Protein AF-A0A326GJD1-F1 (afdb_monomer)

Foldseek 3Di:
DVVVVVVVVVVCVVVPPPLDDDPVLLVQLLQVLLVVLLVVLVVVLVVLVVPDPVSLVVSLLVLVLLLQVLVQCLVPNADPCQLDLVVLVVRPVVDDPVSNVVRSVVCVVPVCVNVVLLVSLVVSCVVSVHDDDPSSSVSSSSSSSVSSNVNSVVVSVCSVPVVVVCPVVVVVVVPDDDDDDDDDDDDDDDDDDPDDDDDPPPVQVQQAAQLLRLLVVQCVVCCVLPDDDPDDHHQDPVNSVQSNVVSVVLCVVQPRGRPNVSCVVCVPQWDQDPPFQWTDGPPGDIDHDD

Mean predicted aligned error: 19.62 Å

Solvent-accessible surface area (backbone atoms only — not comparable to full-atom values): 17055 Å² total; per-residue (Å²): 140,54,68,70,59,48,52,52,50,50,54,57,63,70,73,56,77,70,75,62,78,47,72,66,45,45,52,51,39,19,50,53,29,18,50,57,41,42,53,50,51,51,53,52,38,56,52,34,58,74,77,37,99,60,23,66,61,56,43,52,53,51,42,49,50,50,36,56,54,29,54,48,34,54,72,76,46,81,62,94,59,64,44,36,69,70,48,44,59,71,77,43,71,88,53,53,70,70,56,46,50,53,48,30,50,58,28,68,81,33,77,58,49,69,58,52,47,50,52,49,14,47,51,46,31,54,77,59,76,42,78,91,41,74,62,46,35,54,52,39,33,38,38,30,36,46,14,32,30,52,25,36,59,48,52,54,48,36,72,78,37,61,64,66,71,47,62,70,61,61,66,68,71,75,73,72,75,84,77,90,74,82,89,80,91,78,85,91,77,95,72,85,81,80,74,78,81,81,74,82,76,74,79,55,78,56,48,74,27,31,48,46,58,42,50,54,50,51,57,67,77,41,54,73,39,73,54,99,66,94,77,95,63,78,58,49,75,66,51,51,51,52,53,49,50,51,24,47,52,49,28,72,74,71,44,89,45,29,40,63,66,52,54,72,76,46,88,80,59,61,57,74,45,96,87,66,53,27,44,36,40,95,89,52,84,71,48,75,47,132

Structure (mmCIF, N/CA/C/O backbone):
data_AF-A0A326GJD1-F1
#
_entry.id   AF-A0A326GJD1-F1
#
loop_
_atom_site.group_PDB
_atom_site.id
_atom_site.type_symbol
_atom_site.label_atom_id
_atom_site.label_alt_id
_atom_site.label_comp_id
_atom_site.label_asym_id
_atom_site.label_entity_id
_atom_site.label_seq_id
_atom_site.pdbx_PDB_ins_code
_atom_site.Cartn_x
_atom_site.Cartn_y
_atom_site.Cartn_z
_atom_site.occupancy
_atom_site.B_iso_or_equiv
_atom_site.auth_seq_id
_atom_site.auth_comp_id
_atom_site.auth_asym_id
_atom_site.auth_atom_id
_atom_site.pdbx_PDB_model_num
ATOM 1 N N . MET A 1 1 ? -26.382 24.330 40.115 1.00 47.88 1 MET A N 1
ATOM 2 C CA . MET A 1 1 ? -25.685 24.228 38.808 1.00 47.88 1 MET A CA 1
ATOM 3 C C . MET A 1 1 ? -25.161 22.802 38.578 1.00 47.88 1 MET A C 1
ATOM 5 O O . MET A 1 1 ? -23.973 22.613 38.363 1.00 47.88 1 MET A O 1
ATOM 9 N N . THR A 1 2 ? -26.029 21.790 38.645 1.00 56.62 2 THR A N 1
ATOM 10 C CA . THR A 1 2 ? -25.629 20.363 38.603 1.00 56.62 2 THR A CA 1
ATOM 11 C C . THR A 1 2 ? -26.370 19.580 37.523 1.00 56.62 2 THR A C 1
ATOM 13 O O . THR A 1 2 ? -25.757 18.768 36.845 1.00 56.62 2 THR A O 1
ATOM 16 N N . ALA A 1 3 ? -27.635 19.919 37.251 1.00 53.72 3 ALA A N 1
ATOM 17 C CA . ALA A 1 3 ? -28.408 19.269 36.193 1.00 53.72 3 ALA A CA 1
ATOM 18 C C . ALA A 1 3 ? -27.788 19.472 34.799 1.00 53.72 3 ALA A C 1
ATOM 20 O O . ALA A 1 3 ? -27.592 18.511 34.074 1.00 53.72 3 ALA A O 1
ATOM 21 N N . LYS A 1 4 ? -27.380 20.702 34.444 1.00 50.28 4 LYS A N 1
ATOM 22 C CA . LYS A 1 4 ? -26.778 20.980 33.125 1.00 50.28 4 LYS A CA 1
ATOM 23 C C . LYS A 1 4 ? -25.432 20.281 32.921 1.00 50.28 4 LYS A C 1
ATOM 25 O O . LYS A 1 4 ? -25.129 19.902 31.800 1.00 50.28 4 LYS A O 1
ATOM 30 N N . SER A 1 5 ? -24.637 20.105 33.975 1.00 48.41 5 SER A N 1
ATOM 31 C CA . SER A 1 5 ? -23.341 19.417 33.920 1.00 48.41 5 SER A CA 1
ATOM 32 C C . SER A 1 5 ? -23.481 17.891 33.921 1.00 48.41 5 SER A C 1
ATOM 34 O O . SER A 1 5 ? -22.641 17.220 33.328 1.00 48.41 5 SER A O 1
ATOM 36 N N . GLU A 1 6 ? -24.545 17.339 34.507 1.00 53.62 6 GLU A N 1
ATOM 37 C CA . GLU A 1 6 ? -24.919 15.928 34.339 1.00 53.62 6 GLU A CA 1
ATOM 38 C C . GLU A 1 6 ? -25.467 15.642 32.944 1.00 53.62 6 GLU A C 1
ATOM 40 O O . GLU A 1 6 ? -25.025 14.684 32.319 1.00 53.62 6 GLU A O 1
ATOM 45 N N . THR A 1 7 ? -26.338 16.500 32.403 1.00 52.34 7 THR A N 1
ATOM 46 C CA . THR A 1 7 ? -26.837 16.335 31.030 1.00 52.34 7 THR A CA 1
ATOM 47 C C . THR A 1 7 ? -25.694 16.422 30.024 1.00 52.34 7 THR A C 1
ATOM 49 O O . THR A 1 7 ? -25.636 15.596 29.127 1.00 52.34 7 THR A O 1
ATOM 52 N N . LEU A 1 8 ? -24.728 17.332 30.221 1.00 47.12 8 LEU A N 1
ATOM 53 C CA . LEU A 1 8 ? -23.550 17.438 29.352 1.00 47.12 8 LEU A CA 1
ATOM 54 C C . LEU A 1 8 ? -22.618 16.220 29.460 1.00 47.12 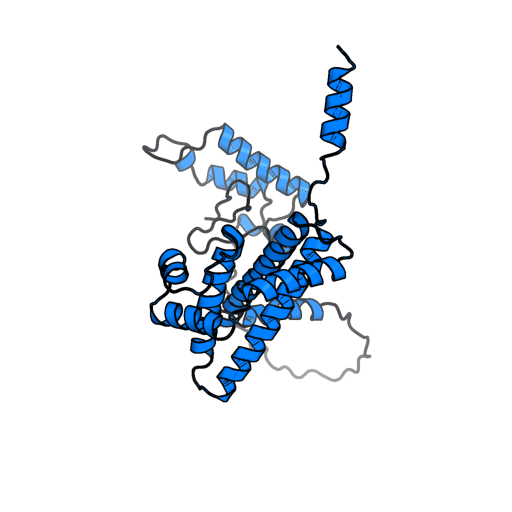8 LEU A C 1
ATOM 56 O O . LEU A 1 8 ? -22.019 15.825 28.466 1.00 47.12 8 LEU A O 1
ATOM 60 N N . LYS A 1 9 ? -22.505 15.606 30.648 1.00 51.75 9 LYS A N 1
ATOM 61 C CA . LYS A 1 9 ? -21.767 14.346 30.845 1.00 51.75 9 LYS A CA 1
ATOM 62 C C . LYS A 1 9 ? -22.496 13.145 30.244 1.00 51.75 9 LYS A C 1
ATOM 64 O O . LYS A 1 9 ? -21.828 12.255 29.732 1.00 51.75 9 LYS A O 1
ATOM 69 N N . MET A 1 10 ? -23.829 13.122 30.275 1.00 47.88 10 MET A N 1
ATOM 70 C CA . MET A 1 10 ? -24.613 12.073 29.619 1.00 47.88 10 MET A CA 1
ATOM 71 C C . MET A 1 10 ? -24.592 12.227 28.096 1.00 47.88 10 MET A C 1
ATOM 73 O O . MET A 1 10 ? -24.390 11.233 27.414 1.00 47.88 10 MET A O 1
ATOM 77 N N . THR A 1 11 ? -24.659 13.448 27.553 1.00 50.59 11 THR A N 1
ATOM 78 C CA . THR A 1 11 ? -24.554 13.671 26.101 1.00 50.59 11 THR A CA 1
ATOM 79 C C . THR A 1 11 ? -23.134 13.438 25.578 1.00 50.59 11 THR A C 1
ATOM 81 O O . THR A 1 11 ? -22.977 12.792 24.550 1.00 50.59 11 THR A O 1
ATOM 84 N N . LEU A 1 12 ? -22.076 13.844 26.303 1.00 45.78 12 LEU A N 1
ATOM 85 C CA . LEU A 1 12 ? -20.697 13.473 25.922 1.00 45.78 12 LEU A CA 1
ATOM 86 C C . LEU A 1 12 ? -20.387 11.983 26.136 1.00 45.78 12 LEU A C 1
ATOM 88 O O . LEU A 1 12 ? -19.492 11.452 25.485 1.00 45.78 12 LEU A O 1
ATOM 92 N N . GLY A 1 13 ? -21.084 11.321 27.062 1.00 41.03 13 GLY A N 1
ATOM 93 C CA . GLY A 1 13 ? -20.941 9.887 27.315 1.00 41.03 13 GLY A CA 1
ATOM 94 C C . GLY A 1 13 ? -21.707 9.008 26.324 1.00 41.03 13 GLY A C 1
ATOM 95 O O . GLY A 1 13 ? -21.363 7.837 26.184 1.00 41.03 13 GLY A O 1
ATOM 96 N N . GLN A 1 14 ? -22.717 9.553 25.637 1.00 43.91 14 GLN A N 1
ATOM 97 C CA . GLN A 1 14 ? -23.555 8.816 24.685 1.00 43.91 14 GLN A CA 1
ATOM 98 C C . GLN A 1 14 ? -23.114 8.968 23.221 1.00 43.91 14 GLN A C 1
ATOM 100 O O . GLN A 1 14 ? -23.325 8.033 22.457 1.00 43.91 14 GLN A O 1
ATOM 105 N N . ASP A 1 15 ? -22.398 10.040 22.864 1.00 40.25 15 ASP A N 1
ATOM 106 C CA . ASP A 1 15 ? -21.806 10.215 21.521 1.00 40.25 15 ASP A CA 1
ATOM 107 C C . ASP A 1 15 ? -20.310 9.823 21.459 1.00 40.25 15 ASP A C 1
ATOM 109 O O . ASP A 1 15 ? -19.613 10.046 20.471 1.00 40.25 15 ASP A O 1
ATOM 113 N N . GLY A 1 16 ? -19.794 9.209 22.527 1.00 40.03 16 GLY A N 1
ATOM 114 C CA . GLY A 1 16 ? -18.384 8.857 22.723 1.00 40.03 16 GLY A CA 1
ATOM 115 C C . GLY A 1 16 ? -17.961 7.496 22.165 1.00 40.03 16 GLY A C 1
ATOM 116 O O . GLY A 1 16 ? -17.058 6.868 22.721 1.00 40.03 16 GLY A O 1
ATOM 117 N N . GLY A 1 17 ? -18.590 7.016 21.092 1.00 46.88 17 GLY A N 1
ATOM 118 C CA . GLY A 1 17 ? -18.133 5.833 20.363 1.00 46.88 17 GLY A CA 1
ATOM 119 C C . GLY A 1 17 ? -16.860 6.147 19.583 1.00 46.88 17 GLY A C 1
ATOM 120 O O . GLY A 1 17 ? -16.894 6.204 18.361 1.00 46.88 17 GLY A O 1
ATOM 121 N N . ALA A 1 18 ? -15.745 6.404 20.272 1.00 48.66 18 ALA A N 1
ATOM 122 C CA . ALA A 1 18 ? -14.458 6.624 19.632 1.00 48.66 18 ALA A CA 1
ATOM 123 C C . ALA A 1 18 ? -14.156 5.425 18.728 1.00 48.66 18 ALA A C 1
ATOM 125 O O . ALA A 1 18 ? -13.882 4.324 19.217 1.00 48.66 18 ALA A O 1
ATOM 126 N N . ALA A 1 19 ? -14.225 5.651 17.417 1.00 60.72 19 ALA A N 1
ATOM 127 C CA . ALA A 1 19 ? -13.782 4.727 16.393 1.00 60.72 19 ALA A CA 1
ATOM 128 C C . ALA A 1 19 ? -12.386 4.220 16.757 1.00 60.72 19 ALA A C 1
ATOM 130 O O . ALA A 1 19 ? -11.384 4.937 16.682 1.00 60.72 19 ALA A O 1
ATOM 131 N N . SER A 1 20 ? -12.317 2.999 17.271 1.00 68.19 20 SER A N 1
ATOM 132 C CA . SER A 1 20 ? -11.079 2.497 17.841 1.00 68.19 20 SER A CA 1
ATOM 133 C C . SER A 1 20 ? -10.990 1.005 17.629 1.00 68.19 20 SER A C 1
ATOM 135 O O . SER A 1 20 ? -11.092 0.194 18.546 1.00 68.19 20 SER A O 1
ATOM 137 N N . LEU A 1 21 ? -10.684 0.640 16.380 1.00 83.50 21 LEU A N 1
ATOM 138 C CA . LEU A 1 21 ? -9.912 -0.575 16.183 1.00 83.50 21 LEU A CA 1
ATOM 139 C C . LEU A 1 21 ? -8.730 -0.527 17.156 1.00 83.50 21 LEU A C 1
ATOM 141 O O . LEU A 1 21 ? -7.934 0.423 17.157 1.00 83.50 21 LEU A O 1
ATOM 145 N N . THR A 1 22 ? -8.634 -1.554 17.988 1.00 90.81 22 THR A N 1
ATOM 146 C CA . THR A 1 22 ? -7.512 -1.732 18.904 1.00 90.81 22 THR A CA 1
ATOM 147 C C . THR A 1 22 ? -6.210 -1.847 18.115 1.00 90.81 22 THR A C 1
ATOM 149 O O . THR A 1 22 ? -6.202 -2.210 16.934 1.00 90.81 22 THR A O 1
ATOM 152 N N . THR A 1 23 ? -5.076 -1.594 18.767 1.00 91.75 23 THR A N 1
ATOM 153 C CA . THR A 1 23 ? -3.754 -1.787 18.150 1.00 91.75 23 THR A CA 1
ATOM 154 C C . THR A 1 23 ? -3.595 -3.200 17.584 1.00 91.75 23 THR A C 1
ATOM 156 O O . THR A 1 23 ? -3.063 -3.360 16.490 1.00 91.75 23 THR A O 1
ATOM 159 N N . THR A 1 24 ? -4.120 -4.218 18.273 1.00 91.94 24 THR A N 1
ATOM 160 C CA . THR A 1 24 ? -4.084 -5.615 17.819 1.00 91.94 24 THR A CA 1
ATOM 161 C C . THR A 1 24 ? -4.906 -5.832 16.550 1.00 91.94 24 THR A C 1
ATOM 163 O O . THR A 1 24 ? -4.432 -6.487 15.624 1.00 91.94 24 THR A O 1
ATOM 166 N N . GLN A 1 25 ? -6.108 -5.252 16.465 1.00 93.06 25 GLN A N 1
ATOM 167 C CA . GLN A 1 25 ? -6.952 -5.343 15.267 1.00 93.06 25 GLN A CA 1
ATOM 168 C C . GLN A 1 25 ? -6.303 -4.623 14.082 1.00 93.06 25 GLN A C 1
ATOM 170 O O . GLN A 1 25 ? -6.188 -5.205 13.005 1.00 93.06 25 GLN A O 1
ATOM 175 N N . LYS A 1 26 ? -5.776 -3.410 14.295 1.00 94.75 26 LYS A N 1
ATOM 176 C CA . LYS A 1 26 ? -5.020 -2.674 13.269 1.00 94.75 26 LYS A CA 1
ATOM 177 C C . LYS A 1 26 ? -3.805 -3.471 12.791 1.00 94.75 26 LYS A C 1
ATOM 179 O O . LYS A 1 26 ? -3.624 -3.643 11.592 1.00 94.75 26 LYS A O 1
ATOM 184 N N . ALA A 1 27 ? -3.016 -4.030 13.709 1.00 94.19 27 ALA A N 1
ATOM 185 C CA . ALA A 1 27 ? -1.864 -4.862 13.367 1.00 94.19 27 ALA A CA 1
ATOM 186 C C . ALA A 1 27 ? -2.259 -6.141 12.605 1.00 94.19 27 ALA A C 1
ATOM 188 O O . ALA A 1 27 ? -1.508 -6.606 11.750 1.00 94.19 27 ALA A O 1
ATOM 189 N N . GLY A 1 28 ? -3.428 -6.719 12.895 1.00 93.88 28 GLY A N 1
ATOM 190 C CA . GLY A 1 28 ? -3.976 -7.853 12.150 1.00 93.88 28 GLY A CA 1
ATOM 191 C C . GLY A 1 28 ? -4.295 -7.501 10.697 1.00 93.88 28 GLY A C 1
ATOM 192 O O . GLY A 1 28 ? -3.837 -8.192 9.790 1.00 93.88 28 GLY A O 1
ATOM 193 N N . ILE A 1 29 ? -5.025 -6.404 10.479 1.00 96.44 29 ILE A N 1
ATOM 194 C CA . ILE A 1 29 ? -5.364 -5.899 9.138 1.00 96.44 29 ILE A CA 1
ATOM 195 C C . ILE A 1 29 ? -4.094 -5.534 8.365 1.00 96.44 29 ILE A C 1
ATOM 197 O O . ILE A 1 29 ? -3.914 -5.964 7.229 1.00 96.44 29 ILE A O 1
ATOM 201 N N . PHE A 1 30 ? -3.185 -4.801 9.008 1.00 97.88 30 PHE A N 1
ATOM 202 C CA . PHE A 1 30 ? -1.916 -4.387 8.422 1.00 97.88 30 PHE A CA 1
ATOM 203 C C . PHE A 1 30 ? -1.082 -5.581 7.942 1.00 97.88 30 PHE A C 1
ATOM 205 O O . PHE A 1 30 ? -0.590 -5.561 6.817 1.00 97.88 30 PHE A O 1
ATOM 212 N N . ARG A 1 31 ? -0.930 -6.628 8.770 1.00 96.62 31 ARG A N 1
ATOM 213 C CA . ARG A 1 31 ? -0.144 -7.819 8.406 1.00 96.62 31 ARG A CA 1
ATOM 214 C C . ARG A 1 31 ? -0.733 -8.550 7.207 1.00 96.62 31 ARG A C 1
ATOM 216 O O . ARG A 1 31 ? 0.004 -8.799 6.264 1.00 96.62 31 ARG A O 1
ATOM 223 N N . ARG A 1 32 ? -2.049 -8.793 7.200 1.00 97.06 32 ARG A N 1
ATOM 224 C CA . ARG A 1 32 ? -2.728 -9.421 6.054 1.00 97.06 32 ARG A CA 1
ATOM 225 C C . ARG A 1 32 ? -2.530 -8.613 4.774 1.00 97.06 32 ARG A C 1
ATOM 227 O O . ARG A 1 32 ? -2.145 -9.165 3.755 1.00 97.06 32 ARG A O 1
ATOM 234 N N . ALA A 1 33 ? -2.725 -7.297 4.840 1.00 96.94 33 ALA A N 1
ATOM 235 C CA . ALA A 1 33 ? -2.551 -6.419 3.686 1.00 96.94 33 ALA A CA 1
ATOM 236 C C . ALA A 1 33 ? -1.094 -6.370 3.188 1.00 96.94 33 ALA A C 1
ATOM 238 O O . ALA A 1 33 ? -0.845 -6.282 1.985 1.00 96.94 33 ALA A O 1
ATOM 239 N N . MET A 1 34 ? -0.125 -6.431 4.107 1.00 96.62 34 MET A N 1
ATOM 240 C CA . MET A 1 34 ? 1.295 -6.518 3.774 1.00 96.62 34 MET A CA 1
ATOM 241 C C . MET A 1 34 ? 1.630 -7.854 3.096 1.00 96.62 34 MET A C 1
ATOM 243 O O . MET A 1 34 ? 2.318 -7.852 2.080 1.00 96.62 34 MET A O 1
ATOM 247 N N . GLU A 1 35 ? 1.159 -8.975 3.643 1.00 95.81 35 GLU A N 1
ATOM 248 C CA . GLU A 1 35 ? 1.350 -10.323 3.089 1.00 95.81 35 GLU A CA 1
ATOM 249 C C . GLU A 1 35 ? 0.738 -10.432 1.685 1.00 95.81 35 GLU A C 1
ATOM 251 O O . GLU A 1 35 ? 1.459 -10.716 0.734 1.00 95.81 35 GLU A O 1
ATOM 256 N N . GLU A 1 36 ? -0.536 -10.060 1.521 1.00 96.44 36 GLU A N 1
ATOM 257 C CA . GLU A 1 36 ? -1.231 -10.071 0.224 1.00 96.44 36 GLU A CA 1
ATOM 258 C C . GLU A 1 36 ? -0.485 -9.249 -0.843 1.00 96.44 36 GLU A C 1
ATOM 260 O O . GLU A 1 36 ? -0.349 -9.672 -1.992 1.00 96.44 36 GLU A O 1
ATOM 265 N N . MET A 1 37 ? 0.022 -8.066 -0.480 1.00 97.06 37 MET A N 1
ATOM 266 C CA . MET A 1 37 ? 0.758 -7.217 -1.419 1.00 97.06 37 MET A CA 1
ATOM 267 C C . MET A 1 37 ? 2.144 -7.779 -1.749 1.00 97.06 37 MET A C 1
ATOM 269 O O . MET A 1 37 ? 2.586 -7.648 -2.889 1.00 97.06 37 MET A O 1
ATOM 273 N N . ARG A 1 38 ? 2.838 -8.393 -0.783 1.00 95.12 38 ARG A N 1
ATOM 274 C CA . ARG A 1 38 ? 4.119 -9.071 -1.036 1.00 95.12 38 ARG A CA 1
ATOM 275 C C . ARG A 1 38 ? 3.938 -10.225 -2.009 1.00 95.12 38 ARG A C 1
ATOM 277 O O . ARG A 1 38 ? 4.677 -10.288 -2.986 1.00 95.12 38 ARG A O 1
ATOM 284 N N . ASP A 1 39 ? 2.943 -11.072 -1.770 1.00 95.69 39 ASP A N 1
ATOM 285 C CA . ASP A 1 39 ? 2.650 -12.227 -2.620 1.00 95.69 39 ASP A CA 1
ATOM 286 C C . ASP A 1 39 ? 2.267 -11.784 -4.036 1.00 95.69 39 ASP A C 1
ATOM 288 O O . ASP A 1 39 ? 2.740 -12.355 -5.017 1.00 95.69 39 ASP A O 1
ATOM 292 N N . HIS A 1 40 ? 1.477 -10.711 -4.157 1.00 96.19 40 HIS A N 1
ATOM 293 C CA . HIS A 1 40 ? 1.151 -10.101 -5.448 1.00 96.19 40 HIS A CA 1
ATOM 294 C C . HIS A 1 40 ? 2.397 -9.606 -6.191 1.00 96.19 40 HIS A C 1
ATOM 296 O O . HIS A 1 40 ? 2.572 -9.913 -7.369 1.00 96.19 40 HIS A O 1
ATOM 302 N N . LEU A 1 41 ? 3.274 -8.853 -5.520 1.00 95.94 41 LEU A N 1
ATOM 303 C CA . LEU A 1 41 ? 4.500 -8.338 -6.137 1.00 95.94 41 LEU A CA 1
ATOM 304 C C . LEU A 1 41 ? 5.438 -9.468 -6.566 1.00 95.94 41 LEU A C 1
ATOM 306 O O . LEU A 1 41 ? 5.994 -9.403 -7.660 1.00 95.94 41 LEU A O 1
ATOM 310 N N . GLU A 1 42 ? 5.563 -10.518 -5.756 1.00 94.00 42 GLU A N 1
ATOM 311 C CA . GLU A 1 42 ? 6.388 -11.679 -6.086 1.00 94.00 42 GLU A CA 1
ATOM 312 C C . GLU A 1 42 ? 5.823 -12.456 -7.279 1.00 94.00 42 GLU A C 1
ATOM 314 O O . GLU A 1 42 ? 6.558 -12.796 -8.206 1.00 94.00 42 GLU A O 1
ATOM 319 N N . LEU A 1 43 ? 4.504 -12.668 -7.313 1.00 95.88 43 LEU A N 1
ATOM 320 C CA . LEU A 1 43 ? 3.832 -13.316 -8.437 1.00 95.88 43 LEU A CA 1
ATOM 321 C C . LEU A 1 43 ? 4.047 -12.541 -9.744 1.00 95.88 43 LEU A C 1
ATOM 323 O O . LEU A 1 43 ? 4.356 -13.142 -10.774 1.00 95.88 43 LEU A O 1
ATOM 327 N N . VAL A 1 44 ? 3.907 -11.213 -9.704 1.00 94.56 44 VAL A N 1
ATOM 328 C CA . VAL A 1 44 ? 4.135 -10.351 -10.871 1.00 94.56 44 VAL A CA 1
ATOM 329 C C . VAL A 1 44 ? 5.603 -10.372 -11.293 1.00 94.56 44 VAL A C 1
ATOM 331 O O . VAL A 1 44 ? 5.886 -10.502 -12.483 1.00 94.56 44 VAL A O 1
ATOM 334 N N . HIS A 1 45 ? 6.541 -10.311 -10.345 1.00 94.31 45 HIS A N 1
ATOM 335 C CA . HIS A 1 45 ? 7.970 -10.359 -10.647 1.00 94.31 45 HIS A CA 1
ATOM 336 C C . HIS A 1 45 ? 8.367 -11.682 -11.313 1.00 94.31 45 HIS A C 1
ATOM 338 O O . HIS A 1 45 ? 9.027 -11.666 -12.350 1.00 94.31 45 HIS A O 1
ATOM 344 N N . VAL A 1 46 ? 7.897 -12.821 -10.792 1.00 93.25 46 VAL A N 1
ATOM 345 C CA . VAL A 1 46 ? 8.083 -14.136 -11.432 1.00 93.25 46 VAL A CA 1
ATOM 346 C C . VAL A 1 46 ? 7.452 -14.161 -12.827 1.00 93.25 46 VAL A C 1
ATOM 348 O O . VAL A 1 46 ? 8.012 -14.754 -13.748 1.00 93.25 46 VAL A O 1
ATOM 351 N N . GLY A 1 47 ? 6.301 -13.508 -13.006 1.00 95.00 47 GLY A N 1
ATOM 352 C CA . GLY A 1 47 ? 5.678 -13.309 -14.314 1.00 95.00 47 GLY A CA 1
ATOM 353 C C . GLY A 1 47 ? 6.615 -12.608 -15.299 1.00 95.00 47 GLY A C 1
ATOM 354 O O . GLY A 1 47 ? 6.873 -13.147 -16.373 1.00 95.00 47 GLY A O 1
ATOM 355 N N . PHE A 1 48 ? 7.190 -11.469 -14.906 1.00 94.25 48 PHE A N 1
ATOM 356 C CA . PHE A 1 48 ? 8.151 -10.733 -15.731 1.00 94.25 48 PHE A CA 1
ATOM 357 C C . PHE A 1 48 ? 9.416 -11.542 -16.026 1.00 94.25 48 PHE A C 1
ATOM 359 O O . PHE A 1 48 ? 9.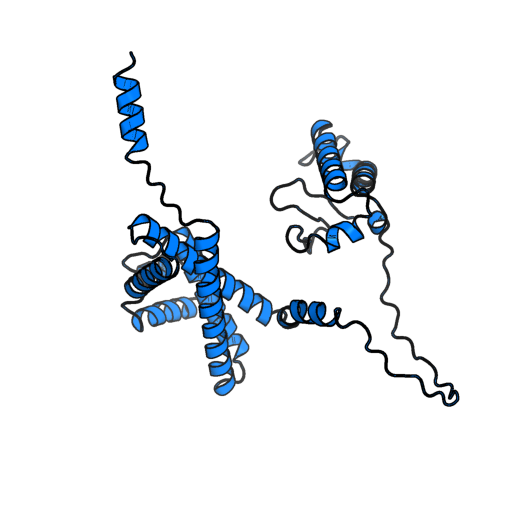861 -11.558 -17.169 1.00 94.25 48 PHE A O 1
ATOM 366 N N . GLN A 1 49 ? 9.953 -12.278 -15.048 1.00 92.00 49 GLN A N 1
ATOM 367 C CA . GLN A 1 49 ? 11.148 -13.120 -15.230 1.00 92.00 49 GLN A CA 1
ATOM 368 C C . GLN A 1 49 ? 10.967 -14.215 -16.291 1.00 92.00 49 GLN A C 1
ATOM 370 O O . GLN A 1 49 ? 11.948 -14.695 -16.855 1.00 92.00 49 GLN A O 1
ATOM 375 N N . ARG A 1 50 ? 9.725 -14.626 -16.571 1.00 94.12 50 ARG A N 1
ATOM 376 C CA . ARG A 1 50 ? 9.422 -15.622 -17.610 1.00 94.12 50 ARG A CA 1
ATOM 377 C C . ARG A 1 50 ? 9.368 -15.030 -19.012 1.00 94.12 50 ARG A C 1
ATOM 379 O O . ARG A 1 50 ? 9.548 -15.772 -19.973 1.00 94.12 50 ARG A O 1
ATOM 386 N N . THR A 1 51 ? 9.063 -13.742 -19.135 1.00 93.88 51 THR A N 1
ATOM 387 C CA . THR A 1 51 ? 8.772 -13.099 -20.424 1.00 93.88 51 THR A CA 1
ATOM 388 C C . THR A 1 51 ? 9.840 -12.110 -20.861 1.00 93.88 51 THR A C 1
ATOM 390 O O . THR A 1 51 ? 9.957 -11.863 -22.057 1.00 93.88 51 THR A O 1
ATOM 393 N N . ASP A 1 52 ? 10.602 -11.542 -19.924 1.00 93.44 52 ASP A N 1
ATOM 394 C CA . ASP A 1 52 ? 11.525 -10.446 -20.195 1.00 93.44 52 ASP A CA 1
ATOM 395 C C . ASP A 1 52 ? 12.875 -10.640 -19.471 1.00 93.44 52 ASP A C 1
ATOM 397 O O . ASP A 1 52 ? 12.900 -10.866 -18.256 1.00 93.44 52 ASP A O 1
ATOM 401 N N . PRO A 1 53 ? 14.018 -10.537 -20.177 1.00 85.38 53 PRO A N 1
ATOM 402 C CA . PRO A 1 53 ? 15.342 -10.617 -19.558 1.00 85.38 53 PRO A CA 1
ATOM 403 C C . PRO A 1 53 ? 15.652 -9.445 -18.609 1.00 85.38 53 PRO A C 1
ATOM 405 O O . PRO A 1 53 ? 16.546 -9.561 -17.774 1.00 85.38 53 PRO A O 1
ATOM 408 N N . ASN A 1 54 ? 14.924 -8.330 -18.709 1.00 89.25 54 ASN A N 1
ATOM 409 C CA . ASN A 1 54 ? 15.034 -7.143 -17.865 1.00 89.25 54 ASN A CA 1
ATOM 410 C C . ASN A 1 54 ? 13.877 -7.036 -16.849 1.00 89.25 54 ASN A C 1
ATOM 412 O O . ASN A 1 54 ? 13.411 -5.946 -16.506 1.00 89.25 54 ASN A O 1
ATOM 416 N N . ALA A 1 55 ? 13.410 -8.178 -16.341 1.00 88.81 55 ALA A N 1
ATOM 417 C CA . ALA A 1 55 ? 12.317 -8.264 -15.372 1.00 88.81 55 ALA A CA 1
ATOM 418 C C . ALA A 1 55 ? 12.500 -7.378 -14.127 1.00 88.81 55 ALA A C 1
ATOM 420 O O . ALA A 1 55 ? 11.516 -6.839 -13.618 1.00 88.81 55 ALA A O 1
ATOM 421 N N . THR A 1 56 ? 13.743 -7.188 -13.666 1.00 89.56 56 THR A N 1
ATOM 422 C CA . THR A 1 56 ? 14.066 -6.325 -12.520 1.00 89.56 56 THR A CA 1
ATOM 423 C C . THR A 1 56 ? 13.645 -4.877 -12.769 1.00 89.56 56 THR A C 1
ATOM 425 O O . THR A 1 56 ? 12.989 -4.276 -11.924 1.00 89.56 56 THR A O 1
ATOM 428 N N . PHE A 1 57 ? 13.942 -4.324 -13.947 1.00 90.31 57 PHE A N 1
ATOM 429 C CA . PHE A 1 57 ? 13.548 -2.958 -14.290 1.00 90.31 57 PHE A CA 1
ATOM 430 C C . PHE A 1 57 ? 12.020 -2.801 -14.339 1.00 90.31 57 PHE A C 1
ATOM 432 O O . PHE A 1 57 ? 11.472 -1.818 -13.836 1.00 90.31 57 PHE A O 1
ATOM 439 N N . LEU A 1 58 ? 11.317 -3.799 -14.888 1.00 91.75 58 LEU A N 1
ATOM 440 C CA . LEU A 1 58 ? 9.854 -3.798 -14.966 1.00 91.75 58 LEU A CA 1
ATOM 441 C C . LEU A 1 58 ? 9.208 -3.812 -13.574 1.00 91.75 58 LEU A C 1
ATOM 443 O O . LEU A 1 58 ? 8.307 -3.013 -13.298 1.00 91.75 58 LEU A O 1
ATOM 447 N N . ILE A 1 59 ? 9.679 -4.683 -12.672 1.00 94.75 59 ILE A N 1
ATOM 448 C CA . ILE A 1 59 ? 9.141 -4.736 -11.308 1.00 94.75 59 ILE A CA 1
ATOM 449 C C . ILE A 1 59 ? 9.513 -3.486 -10.502 1.00 94.75 59 ILE A C 1
ATOM 451 O O . ILE A 1 59 ? 8.675 -2.988 -9.751 1.00 94.75 59 ILE A O 1
ATOM 455 N N . GLU A 1 60 ? 10.711 -2.923 -10.680 1.00 93.00 60 GLU A N 1
ATOM 456 C CA . GLU A 1 60 ? 11.109 -1.665 -10.037 1.00 93.00 60 GLU A CA 1
ATOM 457 C C . GLU A 1 60 ? 10.191 -0.509 -10.446 1.00 93.00 60 GLU A C 1
ATOM 459 O O . GLU A 1 60 ? 9.712 0.232 -9.580 1.00 93.00 60 GLU A O 1
ATOM 464 N N . GLY A 1 61 ? 9.886 -0.395 -11.744 1.00 92.56 61 GLY A N 1
ATOM 465 C CA . GLY A 1 61 ? 8.940 0.586 -12.271 1.00 92.56 61 GLY A CA 1
ATOM 466 C C . GLY A 1 61 ? 7.548 0.440 -11.652 1.00 92.56 61 GLY A C 1
ATOM 467 O O . GLY A 1 61 ? 6.991 1.416 -11.139 1.00 92.56 61 GLY A O 1
ATOM 468 N N . LEU A 1 62 ? 7.017 -0.787 -11.613 1.00 94.81 62 LEU A N 1
ATOM 469 C CA . LEU A 1 62 ? 5.704 -1.079 -11.029 1.00 94.81 62 LEU A CA 1
ATOM 470 C C . LEU A 1 62 ? 5.651 -0.786 -9.520 1.00 94.81 62 LEU A C 1
ATOM 472 O O . LEU A 1 62 ? 4.698 -0.176 -9.031 1.00 94.81 62 LEU A O 1
ATOM 476 N N . VAL A 1 63 ? 6.682 -1.179 -8.768 1.00 96.19 63 VAL A N 1
ATOM 477 C CA . VAL A 1 63 ? 6.801 -0.877 -7.331 1.00 96.19 63 VAL A CA 1
ATOM 478 C C . VAL A 1 63 ? 6.917 0.634 -7.100 1.00 96.19 63 VAL A C 1
ATOM 480 O O . VAL A 1 63 ? 6.393 1.150 -6.111 1.00 96.19 63 VAL A O 1
ATOM 483 N N . GLY A 1 64 ? 7.570 1.362 -8.010 1.00 95.00 64 GLY A N 1
ATOM 484 C CA . GLY A 1 64 ? 7.581 2.826 -8.060 1.00 95.00 64 GLY A CA 1
ATOM 485 C C . GLY A 1 64 ? 6.175 3.425 -8.100 1.00 95.00 64 GLY A C 1
ATOM 486 O O . GLY A 1 64 ? 5.825 4.237 -7.238 1.00 95.00 64 GLY A O 1
ATOM 487 N N . ILE A 1 65 ? 5.359 2.967 -9.053 1.00 96.25 65 ILE A N 1
ATOM 488 C CA . ILE A 1 65 ? 3.969 3.411 -9.237 1.00 96.25 65 ILE A CA 1
ATOM 489 C C . ILE A 1 65 ? 3.126 3.085 -8.000 1.00 96.25 65 ILE A C 1
ATOM 491 O O . ILE A 1 65 ? 2.459 3.970 -7.456 1.00 96.25 65 ILE A O 1
ATOM 495 N N . TYR A 1 66 ? 3.186 1.843 -7.505 1.00 97.19 66 TYR A N 1
ATOM 496 C CA . TYR A 1 66 ? 2.418 1.445 -6.325 1.00 97.19 66 TYR A CA 1
ATOM 497 C C . TYR A 1 66 ? 2.792 2.246 -5.086 1.00 97.19 66 TYR A C 1
ATOM 499 O O . TYR A 1 66 ? 1.902 2.638 -4.336 1.00 97.19 66 TYR A O 1
ATOM 507 N N . GLU A 1 67 ? 4.075 2.516 -4.856 1.00 96.69 67 GLU A N 1
ATOM 508 C CA . GLU A 1 67 ? 4.475 3.324 -3.710 1.00 96.69 67 GLU A CA 1
ATOM 509 C C . GLU A 1 67 ? 3.907 4.742 -3.785 1.00 96.69 67 GLU A C 1
ATOM 511 O O . GLU A 1 67 ? 3.386 5.231 -2.783 1.00 96.69 67 GLU A O 1
ATOM 516 N N . ALA A 1 68 ? 4.010 5.400 -4.944 1.00 97.06 68 ALA A N 1
ATOM 517 C CA . ALA A 1 68 ? 3.486 6.749 -5.121 1.00 97.06 68 ALA A CA 1
ATOM 518 C C . ALA A 1 68 ? 1.975 6.779 -4.850 1.00 97.06 68 ALA A C 1
ATOM 520 O O . ALA A 1 68 ? 1.520 7.542 -3.996 1.00 97.06 68 ALA A O 1
ATOM 521 N N . MET A 1 69 ? 1.230 5.878 -5.497 1.00 97.56 69 MET A N 1
ATOM 522 C CA . MET A 1 69 ? -0.218 5.735 -5.343 1.00 97.56 69 MET A CA 1
ATOM 523 C C . MET A 1 69 ? -0.624 5.445 -3.891 1.00 97.56 69 MET A C 1
ATOM 525 O O . MET A 1 69 ? -1.488 6.119 -3.333 1.00 97.56 69 MET A O 1
ATOM 529 N N . LEU A 1 70 ? -0.002 4.452 -3.251 1.00 97.81 70 LEU A N 1
ATOM 530 C CA . LEU A 1 70 ? -0.365 4.042 -1.894 1.00 97.81 70 LEU A CA 1
ATOM 531 C C . LEU A 1 70 ? -0.001 5.112 -0.860 1.00 97.81 70 LEU A C 1
ATOM 533 O O . LEU A 1 70 ? -0.793 5.367 0.044 1.00 97.81 70 LEU A O 1
ATOM 537 N N . ARG A 1 71 ? 1.155 5.776 -0.996 1.00 97.56 71 ARG A N 1
ATOM 538 C CA . ARG A 1 71 ? 1.551 6.887 -0.115 1.00 97.56 71 ARG A CA 1
ATOM 539 C C . ARG A 1 71 ? 0.526 8.013 -0.160 1.00 97.56 71 ARG A C 1
ATOM 541 O O . ARG A 1 71 ? 0.127 8.522 0.883 1.00 97.56 71 ARG A O 1
ATOM 548 N N . ASP A 1 72 ? 0.094 8.373 -1.357 1.00 97.25 72 ASP A N 1
ATOM 549 C CA . ASP A 1 72 ? -0.898 9.413 -1.574 1.00 97.25 72 ASP A CA 1
ATOM 550 C C . ASP A 1 72 ? -2.276 9.032 -0.990 1.00 97.25 72 ASP A C 1
ATOM 552 O O . ASP A 1 72 ? -2.885 9.820 -0.262 1.00 97.25 72 ASP A O 1
ATOM 556 N N . PHE A 1 73 ? -2.741 7.798 -1.205 1.00 97.06 73 PHE A N 1
ATOM 557 C CA . PHE A 1 73 ? -4.023 7.330 -0.664 1.00 97.06 73 PHE A CA 1
ATOM 558 C C . PHE A 1 73 ? -4.033 7.169 0.859 1.00 97.06 73 PHE A C 1
ATOM 560 O O . PHE A 1 73 ? -5.071 7.383 1.481 1.00 97.06 73 PHE A O 1
ATOM 567 N N . VAL A 1 74 ? -2.902 6.835 1.484 1.00 96.56 74 VAL A N 1
ATOM 568 C CA . VAL A 1 74 ? -2.789 6.802 2.954 1.00 96.56 74 VAL A CA 1
ATOM 569 C C . VAL A 1 74 ? -2.977 8.196 3.562 1.00 96.56 74 VAL A C 1
ATOM 571 O O . VAL A 1 74 ? -3.549 8.321 4.650 1.00 96.56 74 VAL A O 1
ATOM 574 N N . VAL A 1 75 ? -2.496 9.239 2.877 1.00 94.56 75 VAL A N 1
ATOM 575 C CA . VAL A 1 75 ? -2.525 10.618 3.382 1.00 94.56 75 VAL A CA 1
ATOM 576 C C . VAL A 1 75 ? -3.851 11.303 3.072 1.00 94.56 75 VAL A C 1
ATOM 578 O O . VAL A 1 75 ? -4.490 11.789 4.002 1.00 94.56 75 VAL A O 1
ATOM 581 N N . ASN A 1 76 ? -4.286 11.329 1.807 1.00 94.12 76 ASN A N 1
ATOM 582 C CA . ASN A 1 76 ? -5.484 12.087 1.413 1.00 94.12 76 ASN A CA 1
ATOM 583 C C . ASN A 1 76 ? -6.696 11.210 1.067 1.00 94.12 76 ASN A C 1
ATOM 585 O O . ASN A 1 76 ? -7.700 11.714 0.567 1.00 94.12 76 ASN A O 1
ATOM 589 N N . GLY A 1 77 ? -6.623 9.901 1.315 1.00 92.44 77 GLY A N 1
ATOM 590 C CA . GLY A 1 77 ? -7.695 8.973 0.974 1.00 92.44 77 GLY A CA 1
ATOM 591 C C . GLY A 1 77 ? -7.841 8.749 -0.533 1.00 92.44 77 GLY A C 1
ATOM 592 O O . GLY A 1 77 ? -7.120 9.317 -1.364 1.00 92.44 77 GLY A O 1
ATOM 593 N N . VAL A 1 78 ? -8.800 7.889 -0.877 1.00 93.50 78 VAL A N 1
ATOM 594 C CA . VAL A 1 78 ? -9.110 7.513 -2.261 1.00 93.50 78 VAL A CA 1
ATOM 595 C C . VAL A 1 78 ? -10.261 8.387 -2.777 1.00 93.50 78 VAL A C 1
ATOM 597 O O . VAL A 1 78 ? -11.376 8.285 -2.247 1.00 93.50 78 VAL A O 1
ATOM 600 N N . PRO A 1 79 ? -10.032 9.222 -3.803 1.00 93.25 79 PRO A N 1
ATOM 601 C CA . PRO A 1 79 ? -11.046 10.137 -4.309 1.00 93.25 79 PRO A CA 1
ATOM 602 C C . PRO A 1 79 ? -12.110 9.404 -5.136 1.00 93.25 79 PRO A C 1
ATOM 604 O O . PRO A 1 79 ? -11.977 8.224 -5.461 1.00 93.25 79 PRO A O 1
ATOM 607 N N . THR A 1 80 ? -13.204 10.092 -5.458 1.00 92.69 80 THR A N 1
ATOM 608 C CA . THR A 1 80 ? -14.298 9.544 -6.280 1.00 92.69 80 THR A CA 1
ATOM 609 C C . THR A 1 80 ? -13.907 9.396 -7.747 1.00 92.69 80 THR A C 1
ATOM 611 O O . THR A 1 80 ? -14.278 8.410 -8.369 1.00 92.69 80 THR A O 1
ATOM 614 N N . ASN A 1 81 ? -13.113 10.326 -8.279 1.00 93.56 81 ASN A N 1
ATOM 615 C CA . ASN A 1 81 ? -12.577 10.306 -9.642 1.00 93.56 81 ASN A CA 1
ATOM 616 C C . ASN A 1 81 ? -11.239 9.544 -9.747 1.00 93.56 81 ASN A C 1
ATOM 618 O O . ASN A 1 81 ? -10.402 9.884 -10.581 1.00 93.56 81 ASN A O 1
ATOM 622 N N . VAL A 1 82 ? -11.001 8.549 -8.882 1.00 95.44 82 VAL A N 1
ATOM 623 C CA . VAL A 1 82 ? -9.741 7.793 -8.874 1.00 95.44 82 VAL A CA 1
ATOM 624 C C . VAL A 1 82 ? -9.445 7.202 -10.256 1.00 95.44 82 VAL A C 1
ATOM 626 O O . VAL A 1 82 ? -10.326 6.664 -10.918 1.00 95.44 82 VAL A O 1
ATOM 629 N N . GLY A 1 83 ? -8.197 7.340 -10.698 1.00 93.44 83 GLY A N 1
ATOM 630 C CA . GLY A 1 83 ? -7.748 6.879 -12.014 1.00 93.44 83 GLY A CA 1
ATOM 631 C C . GLY A 1 83 ? -8.105 7.780 -13.196 1.00 93.44 83 GLY A C 1
ATOM 632 O O . GLY A 1 83 ? -7.637 7.511 -14.297 1.00 93.44 83 GLY A O 1
ATOM 633 N N . SER A 1 84 ? -8.862 8.868 -13.003 1.00 96.38 84 SER A N 1
ATOM 634 C CA . SER A 1 84 ? -9.049 9.852 -14.073 1.00 96.38 84 SER A CA 1
ATOM 635 C C . SER A 1 84 ? -7.735 10.574 -14.397 1.00 96.38 84 SER A C 1
ATOM 637 O O . SER A 1 84 ? -6.870 10.736 -13.531 1.00 96.38 84 SER A O 1
ATOM 639 N N . ARG A 1 85 ? -7.601 11.062 -15.636 1.00 96.81 85 ARG A N 1
ATOM 640 C CA . ARG A 1 85 ? -6.436 11.854 -16.063 1.00 96.81 85 ARG A CA 1
ATOM 641 C C . ARG A 1 85 ? -6.217 13.076 -15.170 1.00 96.81 85 ARG A C 1
ATOM 643 O O . ARG A 1 85 ? -5.118 13.273 -14.668 1.00 96.81 85 ARG A O 1
ATOM 650 N N . GLU A 1 86 ? -7.287 13.817 -14.886 1.00 96.94 86 GLU A N 1
ATOM 651 C CA . GLU A 1 86 ? -7.271 14.963 -13.967 1.00 96.94 86 GLU A CA 1
ATOM 652 C C . GLU A 1 86 ? -6.738 14.576 -12.578 1.00 96.94 86 GLU A C 1
ATOM 654 O O . GLU A 1 86 ? -5.865 15.246 -12.031 1.00 96.94 86 GLU A O 1
ATOM 659 N N . HIS A 1 87 ? -7.229 13.468 -12.014 1.00 96.31 87 HIS A N 1
ATOM 660 C CA . HIS A 1 87 ? -6.768 12.967 -10.724 1.00 96.31 87 HIS A CA 1
ATOM 661 C C . HIS A 1 87 ? -5.276 12.616 -10.750 1.00 96.31 87 HIS A C 1
ATOM 663 O O . HIS A 1 87 ? -4.540 12.988 -9.832 1.00 96.31 87 HIS A O 1
ATOM 669 N N . VAL A 1 88 ? -4.834 11.897 -11.786 1.00 97.31 88 VAL A N 1
ATOM 670 C CA . VAL A 1 88 ? -3.458 11.406 -11.874 1.00 97.31 88 VAL A CA 1
ATOM 671 C C . VAL A 1 88 ? -2.468 12.555 -12.077 1.00 97.31 88 VAL A C 1
ATOM 673 O O . VAL A 1 88 ? -1.464 12.628 -11.369 1.00 97.31 88 VAL A O 1
ATOM 676 N N . GLU A 1 89 ? -2.773 13.488 -12.977 1.00 96.31 89 GLU A N 1
ATOM 677 C CA . GLU A 1 89 ? -1.934 14.660 -13.245 1.00 96.31 89 GLU A CA 1
ATOM 678 C C . GLU A 1 89 ? -1.832 15.586 -12.026 1.00 96.31 89 GLU A C 1
ATOM 680 O O . GLU A 1 89 ? -0.747 16.087 -11.724 1.00 96.31 89 GLU A O 1
ATOM 685 N N . ALA A 1 90 ? -2.928 15.768 -11.282 1.00 96.56 90 ALA A N 1
ATOM 686 C CA . ALA A 1 90 ? -2.947 16.636 -10.110 1.00 96.56 90 ALA A CA 1
ATOM 687 C C . ALA A 1 90 ? -2.215 16.037 -8.896 1.00 96.56 90 ALA A C 1
ATOM 689 O O . ALA A 1 90 ? -1.504 16.757 -8.192 1.00 96.56 90 ALA A O 1
ATOM 690 N N . ARG A 1 91 ? -2.396 14.737 -8.612 1.00 96.50 91 ARG A N 1
ATOM 691 C CA . ARG A 1 91 ? -1.869 14.106 -7.382 1.00 96.50 91 ARG A CA 1
ATOM 692 C C . ARG A 1 91 ? -0.490 13.475 -7.542 1.00 96.50 91 ARG A C 1
ATOM 694 O O . ARG A 1 91 ? 0.209 13.320 -6.541 1.00 96.50 91 ARG A O 1
ATOM 701 N N . PHE A 1 92 ? -0.061 13.162 -8.767 1.00 96.81 92 PHE A N 1
ATOM 702 C CA . PHE A 1 92 ? 1.217 12.488 -9.023 1.00 96.81 92 PHE A CA 1
ATOM 703 C C . PHE A 1 92 ? 2.140 13.261 -9.982 1.00 96.81 92 PHE A C 1
ATOM 705 O O . PHE A 1 92 ? 2.623 12.695 -10.967 1.00 96.81 92 PHE A O 1
ATOM 712 N N . PRO A 1 93 ? 2.472 14.536 -9.692 1.00 94.12 93 PRO A N 1
ATOM 713 C CA . PRO A 1 93 ? 3.325 15.344 -10.567 1.00 94.12 93 PRO A CA 1
ATOM 714 C C . PRO A 1 93 ? 4.762 14.812 -10.672 1.00 94.12 93 PRO A C 1
ATOM 716 O O . PRO A 1 93 ? 5.466 15.134 -11.622 1.00 94.12 93 PRO A O 1
ATOM 719 N N . SER A 1 94 ? 5.208 14.006 -9.702 1.00 91.88 94 SER A N 1
ATOM 720 C CA . SER A 1 94 ? 6.547 13.410 -9.686 1.00 91.88 94 SER A CA 1
ATOM 721 C C . SER A 1 94 ? 6.679 12.143 -10.534 1.00 91.88 94 SER A C 1
ATOM 723 O O . SER A 1 94 ? 7.792 11.646 -10.680 1.00 91.88 94 SER A O 1
ATOM 725 N N . LEU A 1 95 ? 5.571 11.573 -11.022 1.00 94.50 95 LEU A N 1
ATOM 726 C CA . LEU A 1 95 ? 5.620 10.423 -11.923 1.00 94.50 95 LEU A CA 1
ATOM 727 C C . LEU A 1 95 ? 5.956 10.884 -13.343 1.00 94.50 95 LEU A C 1
ATOM 729 O O . LEU A 1 95 ? 5.555 11.968 -13.771 1.00 94.50 95 LEU A O 1
ATOM 733 N N . THR A 1 96 ? 6.681 10.042 -14.074 1.00 95.94 96 THR A N 1
ATOM 734 C CA . THR A 1 96 ? 6.878 10.217 -15.522 1.00 95.94 96 THR A CA 1
ATOM 735 C C . THR A 1 96 ? 5.557 10.029 -16.266 1.00 95.94 96 THR A C 1
ATOM 737 O O . THR A 1 96 ? 4.628 9.420 -15.732 1.00 95.94 96 THR A O 1
ATOM 740 N N . ASP A 1 97 ? 5.455 10.532 -17.494 1.00 96.06 97 ASP A N 1
ATOM 741 C CA . ASP A 1 97 ? 4.206 10.431 -18.255 1.00 96.06 97 ASP A CA 1
ATOM 742 C C . ASP A 1 97 ? 3.836 8.968 -18.553 1.00 96.06 97 ASP A C 1
ATOM 744 O O . ASP A 1 97 ? 2.696 8.581 -18.315 1.00 96.06 97 ASP A O 1
ATOM 748 N N . ASP A 1 98 ? 4.808 8.110 -18.879 1.00 94.81 98 ASP A N 1
ATOM 749 C CA . ASP A 1 98 ? 4.582 6.664 -19.050 1.00 94.81 98 ASP A CA 1
ATOM 750 C C . ASP A 1 98 ? 4.042 5.994 -17.770 1.00 94.81 98 ASP A C 1
ATOM 752 O O . ASP A 1 98 ? 3.151 5.141 -17.813 1.00 94.81 98 ASP A O 1
ATOM 756 N N . GLN A 1 99 ? 4.542 6.398 -16.596 1.00 95.62 99 GLN A N 1
ATOM 757 C CA . GLN A 1 99 ? 4.045 5.902 -15.307 1.00 95.62 99 GLN A CA 1
ATOM 758 C C . GLN A 1 99 ? 2.630 6.400 -15.000 1.00 95.62 99 GLN A C 1
ATOM 760 O O . GLN A 1 99 ? 1.854 5.671 -14.378 1.00 95.62 99 GLN A O 1
ATOM 765 N N . LYS A 1 100 ? 2.286 7.627 -15.413 1.00 96.81 100 LYS A N 1
ATOM 766 C CA . LYS A 1 100 ? 0.926 8.163 -15.274 1.00 96.81 100 LYS A CA 1
ATOM 767 C C . LYS A 1 100 ? -0.047 7.409 -16.171 1.00 96.81 100 LYS A C 1
ATOM 769 O O . LYS A 1 100 ? -1.089 7.003 -15.670 1.00 96.81 100 LYS A O 1
ATOM 774 N N . GLU A 1 101 ? 0.302 7.168 -17.436 1.00 97.12 101 GLU A N 1
ATOM 775 C CA . GLU A 1 101 ? -0.530 6.364 -18.343 1.00 97.12 101 GLU A CA 1
ATOM 776 C C . GLU A 1 101 ? -0.722 4.948 -17.794 1.00 97.12 101 GLU A C 1
ATOM 778 O O . GLU A 1 101 ? -1.853 4.494 -17.658 1.00 97.12 101 GLU A O 1
ATOM 783 N N . THR A 1 102 ? 0.349 4.307 -17.314 1.00 95.88 102 THR A N 1
ATOM 784 C CA . THR A 1 102 ? 0.254 2.988 -16.663 1.00 95.88 102 THR A CA 1
ATOM 785 C C . THR A 1 102 ? -0.704 2.999 -15.463 1.00 95.88 102 THR A C 1
ATOM 787 O O . THR A 1 102 ? -1.433 2.035 -15.227 1.00 95.88 102 THR A O 1
ATOM 790 N N . LEU A 1 103 ? -0.715 4.080 -14.674 1.00 96.25 103 LEU A N 1
ATOM 791 C CA . LEU A 1 103 ? -1.625 4.222 -13.537 1.00 96.25 103 LEU A CA 1
ATOM 792 C C . LEU A 1 103 ? -3.078 4.443 -13.987 1.00 96.25 103 LEU A C 1
ATOM 794 O O . LEU A 1 103 ? -3.986 3.899 -13.361 1.00 96.25 103 LEU A O 1
ATOM 798 N N . ILE A 1 104 ? -3.302 5.214 -15.054 1.00 97.00 104 ILE A N 1
ATOM 799 C CA . ILE A 1 104 ? -4.626 5.409 -15.660 1.00 97.00 104 ILE A CA 1
ATOM 800 C C . ILE A 1 104 ? -5.156 4.066 -16.176 1.00 97.00 104 ILE A C 1
ATOM 802 O O . ILE A 1 104 ? -6.248 3.659 -15.776 1.00 97.00 104 ILE A O 1
ATOM 806 N N . ASP A 1 105 ? -4.359 3.337 -16.958 1.00 97.12 105 ASP A N 1
ATOM 807 C CA . ASP A 1 105 ? -4.707 2.017 -17.493 1.00 97.12 105 ASP A CA 1
ATOM 808 C C . ASP A 1 105 ? -4.993 1.013 -16.369 1.00 97.12 105 ASP A C 1
ATOM 810 O O . ASP A 1 105 ? -5.993 0.295 -16.400 1.00 97.12 105 ASP A O 1
ATOM 814 N N . PHE A 1 106 ? -4.192 1.032 -15.296 1.00 95.50 106 PHE A N 1
ATOM 815 C CA . PHE A 1 106 ? -4.417 0.189 -14.120 1.00 95.50 106 PHE A CA 1
ATOM 816 C C . PHE A 1 106 ? -5.830 0.342 -13.536 1.00 95.50 106 PHE A C 1
ATOM 818 O O . PHE A 1 106 ? -6.411 -0.660 -13.098 1.00 95.50 106 PHE A O 1
ATOM 825 N N . PHE A 1 107 ? -6.359 1.570 -13.489 1.00 96.19 107 PHE A N 1
ATOM 826 C CA . PHE A 1 107 ? -7.712 1.854 -13.010 1.00 96.19 107 PHE A CA 1
ATOM 827 C C . PHE A 1 107 ? -8.775 1.664 -14.094 1.00 96.19 107 PHE A C 1
ATOM 829 O O . PHE A 1 107 ? -9.886 1.258 -13.759 1.00 96.19 107 PHE A O 1
ATOM 836 N N . ALA A 1 108 ? -8.452 1.889 -15.369 1.00 95.31 108 ALA A N 1
ATOM 837 C CA . ALA A 1 108 ? -9.347 1.601 -16.488 1.00 95.31 108 ALA A CA 1
ATOM 838 C C . ALA A 1 108 ? -9.678 0.100 -16.575 1.00 95.31 108 ALA A C 1
ATOM 840 O O . ALA A 1 108 ? -10.842 -0.265 -16.723 1.00 95.31 108 ALA A O 1
ATOM 841 N N . ASP A 1 109 ? -8.687 -0.767 -16.345 1.00 96.44 109 ASP A N 1
ATOM 842 C CA . ASP A 1 109 ? -8.858 -2.224 -16.239 1.00 96.44 109 ASP A CA 1
ATOM 843 C C . ASP A 1 109 ? -9.630 -2.652 -14.978 1.00 96.44 109 ASP A C 1
ATOM 845 O O . ASP A 1 109 ? -10.030 -3.809 -14.820 1.00 96.44 109 ASP A O 1
ATOM 849 N N . ARG A 1 110 ? -9.786 -1.736 -14.017 1.00 94.31 110 ARG A N 1
ATOM 850 C CA . ARG A 1 110 ? -10.306 -1.993 -12.669 1.00 94.31 110 ARG A CA 1
ATOM 851 C C . ARG A 1 110 ? -11.253 -0.869 -12.226 1.00 94.31 110 ARG A C 1
ATOM 853 O O . ARG A 1 110 ? -11.002 -0.259 -11.183 1.00 94.31 110 ARG A O 1
ATOM 860 N N . PRO A 1 111 ? -12.354 -0.611 -12.951 1.00 92.38 111 PRO A N 1
ATOM 861 C CA . PRO A 1 111 ? -13.216 0.547 -12.691 1.00 92.38 111 PRO A CA 1
ATOM 862 C C . PRO A 1 111 ? -13.857 0.516 -11.292 1.00 92.38 111 PRO A C 1
ATOM 864 O O . PRO A 1 111 ? -14.080 1.547 -10.668 1.00 92.38 111 PRO A O 1
ATOM 867 N N . ASP A 1 112 ? -14.077 -0.679 -10.752 1.00 93.56 112 ASP A N 1
ATOM 868 C CA . ASP A 1 112 ? -14.623 -0.962 -9.425 1.00 93.56 112 ASP A CA 1
ATOM 869 C C . ASP A 1 112 ? -13.548 -1.017 -8.319 1.00 93.56 112 ASP A C 1
ATOM 871 O O . ASP A 1 112 ? -13.816 -1.453 -7.202 1.00 93.56 112 ASP A O 1
ATOM 875 N N . TRP A 1 113 ? -12.303 -0.590 -8.580 1.00 94.50 113 TRP A N 1
ATOM 876 C CA . TRP A 1 113 ? -11.215 -0.662 -7.591 1.00 94.50 113 TRP A CA 1
ATOM 877 C C . TRP A 1 113 ? -11.554 0.054 -6.282 1.00 94.50 113 TRP A C 1
ATOM 879 O O . TRP A 1 113 ? -11.246 -0.452 -5.199 1.00 94.50 113 TRP A O 1
ATOM 889 N N . ARG A 1 114 ? -12.196 1.226 -6.374 1.00 93.44 114 ARG A N 1
ATOM 890 C CA . ARG A 1 114 ? -12.598 2.013 -5.204 1.00 93.44 114 ARG A CA 1
ATOM 891 C C . ARG A 1 114 ? -13.549 1.215 -4.320 1.00 93.44 114 ARG A C 1
ATOM 893 O O . ARG A 1 114 ? -13.283 1.110 -3.122 1.00 93.44 114 ARG A O 1
ATOM 900 N N . ASP A 1 115 ? -14.579 0.632 -4.916 1.00 94.19 115 ASP A N 1
ATOM 901 C CA . ASP A 1 115 ? -15.604 -0.128 -4.204 1.00 94.19 115 ASP A CA 1
ATOM 902 C C . ASP A 1 115 ? -15.022 -1.433 -3.659 1.00 94.19 115 ASP A C 1
ATOM 904 O O . ASP A 1 115 ? -15.113 -1.683 -2.462 1.00 94.19 115 ASP A O 1
ATOM 908 N N . ARG A 1 116 ? -14.223 -2.160 -4.452 1.00 94.12 116 ARG A N 1
ATOM 909 C CA . ARG A 1 116 ? -13.484 -3.339 -3.964 1.00 94.12 116 ARG A CA 1
ATOM 910 C C . ARG A 1 116 ? -12.563 -3.036 -2.787 1.00 94.12 116 ARG A C 1
ATOM 912 O O . ARG A 1 116 ? -12.378 -3.880 -1.913 1.00 94.12 116 ARG A O 1
ATOM 919 N N . SER A 1 117 ? -11.952 -1.852 -2.743 1.00 94.81 117 SER A N 1
ATOM 920 C CA . SER A 1 117 ? -11.112 -1.467 -1.602 1.00 94.81 117 SER A CA 1
ATOM 921 C C . SER A 1 117 ? -11.932 -1.185 -0.334 1.00 94.81 117 SER A C 1
ATOM 923 O O . SER A 1 117 ? -11.428 -1.401 0.768 1.00 94.81 117 SER A O 1
ATOM 925 N N . LEU A 1 118 ? -13.183 -0.733 -0.477 1.00 94.31 118 LEU A N 1
ATOM 926 C CA . LEU A 1 118 ? -14.129 -0.599 0.633 1.00 94.31 118 LEU A CA 1
ATOM 927 C C . LEU A 1 118 ? -14.640 -1.976 1.074 1.00 94.31 118 LEU A C 1
ATOM 929 O O . LEU A 1 118 ? -14.608 -2.276 2.265 1.00 94.31 118 LEU A O 1
ATOM 933 N N . ASP A 1 119 ? -14.994 -2.849 0.129 1.00 96.44 119 ASP A N 1
ATOM 934 C CA . ASP A 1 119 ? -15.406 -4.228 0.414 1.00 96.44 119 ASP A CA 1
ATOM 935 C C . ASP A 1 119 ? -14.303 -5.008 1.131 1.00 96.44 119 ASP A C 1
ATOM 937 O O . ASP A 1 119 ? -14.561 -5.747 2.084 1.00 96.44 119 ASP A O 1
ATOM 941 N N . LYS A 1 120 ? -13.044 -4.808 0.724 1.00 96.12 120 LYS A N 1
ATOM 942 C CA . LYS A 1 120 ? -11.884 -5.379 1.411 1.00 96.12 120 LYS A CA 1
ATOM 943 C C . LYS A 1 120 ? -11.781 -4.874 2.850 1.00 96.12 120 LYS A C 1
ATOM 945 O O . LYS A 1 120 ? -11.565 -5.687 3.747 1.00 96.12 120 LYS A O 1
ATOM 950 N N . ALA A 1 121 ? -11.991 -3.580 3.095 1.00 95.81 121 ALA A N 1
ATOM 951 C CA . ALA A 1 121 ? -12.007 -3.035 4.451 1.00 95.81 121 ALA A CA 1
ATOM 952 C C . ALA A 1 121 ? -13.137 -3.646 5.301 1.00 95.81 121 ALA A C 1
ATOM 954 O O . ALA A 1 121 ? -12.899 -4.024 6.447 1.00 95.81 121 ALA A O 1
ATOM 955 N N . ALA A 1 122 ? -14.331 -3.831 4.731 1.00 96.50 122 ALA A N 1
ATOM 956 C CA . ALA A 1 122 ? -15.444 -4.508 5.398 1.00 96.50 122 ALA A CA 1
ATOM 957 C C . ALA A 1 122 ? -15.106 -5.972 5.743 1.00 96.50 122 ALA A C 1
ATOM 959 O O . ALA A 1 122 ? -15.299 -6.418 6.875 1.00 96.50 122 ALA A O 1
ATOM 960 N N . CYS A 1 123 ? -14.513 -6.712 4.801 1.00 96.88 123 CYS A N 1
ATOM 961 C CA . CYS A 1 123 ? -14.009 -8.066 5.041 1.00 96.88 123 CYS A CA 1
ATOM 962 C C . CYS A 1 123 ? -12.950 -8.104 6.156 1.00 96.88 123 CYS A C 1
ATOM 964 O O . CYS A 1 123 ? -12.998 -8.974 7.027 1.00 96.88 123 CYS A O 1
ATOM 966 N N . ASP A 1 124 ? -12.021 -7.147 6.165 1.00 95.44 124 ASP A N 1
ATOM 967 C CA . ASP A 1 124 ? -10.963 -7.035 7.168 1.00 95.44 124 ASP A CA 1
ATOM 968 C C . ASP A 1 124 ? -11.511 -6.707 8.570 1.00 95.44 124 ASP A C 1
ATOM 970 O O . ASP A 1 124 ? -10.957 -7.193 9.564 1.00 95.44 124 ASP A O 1
ATOM 974 N N . LEU A 1 125 ? -12.615 -5.954 8.670 1.00 94.25 125 LEU A N 1
ATOM 975 C CA . LEU A 1 125 ? -13.337 -5.714 9.925 1.00 94.25 125 LEU A CA 1
ATOM 976 C C . LEU A 1 125 ? -14.040 -6.971 10.429 1.00 94.25 125 LEU A C 1
ATOM 978 O O . LEU A 1 125 ? -13.839 -7.346 11.587 1.00 94.25 125 LEU A O 1
ATOM 982 N N . ARG A 1 126 ? -14.787 -7.664 9.558 1.00 93.88 126 ARG A N 1
ATOM 983 C CA . ARG A 1 126 ? -15.451 -8.934 9.897 1.00 93.88 126 ARG A CA 1
ATOM 984 C C . ARG A 1 126 ? -14.454 -9.969 10.401 1.00 93.88 126 ARG A C 1
ATOM 986 O O . ARG A 1 126 ? -14.661 -10.559 11.458 1.00 93.88 126 ARG A O 1
ATOM 993 N N . ALA A 1 127 ? -13.328 -10.124 9.704 1.00 92.12 127 ALA A N 1
ATOM 994 C CA . ALA A 1 127 ? -12.247 -11.023 10.109 1.00 92.12 127 ALA A CA 1
ATOM 995 C C . ALA A 1 127 ? -11.594 -10.623 11.447 1.00 92.12 127 ALA A C 1
ATOM 997 O O . ALA A 1 127 ? -10.977 -11.451 12.113 1.00 92.12 127 ALA A O 1
ATOM 998 N N . SER A 1 128 ? -11.713 -9.355 11.841 1.00 89.62 128 SER A N 1
ATOM 999 C CA . SER A 1 128 ? -11.201 -8.817 13.107 1.00 89.62 128 SER A CA 1
ATOM 1000 C C . SER A 1 128 ? -12.246 -8.801 14.233 1.00 89.62 128 SER A C 1
ATOM 1002 O O . SER A 1 128 ? -11.943 -8.323 15.329 1.00 89.62 128 SER A O 1
ATOM 1004 N N . GLY A 1 129 ? -13.464 -9.295 13.969 1.00 89.50 129 GLY A N 1
ATOM 1005 C CA . GLY A 1 129 ? -14.579 -9.291 14.917 1.00 89.50 129 GLY A CA 1
ATOM 1006 C C . GLY A 1 129 ? -15.082 -7.887 15.271 1.00 89.50 129 GLY A C 1
ATOM 1007 O O . GLY A 1 129 ? -15.538 -7.670 16.391 1.00 89.50 129 GLY A O 1
ATOM 1008 N N . VAL A 1 130 ? -14.942 -6.920 14.358 1.00 89.88 130 VAL A N 1
ATOM 1009 C CA . VAL A 1 130 ? -15.322 -5.515 14.566 1.00 89.88 130 VAL A CA 1
ATOM 1010 C C . VAL A 1 130 ? -16.596 -5.200 13.789 1.00 89.88 130 VAL A C 1
ATOM 1012 O O . VAL A 1 130 ? -16.723 -5.583 12.628 1.00 89.88 130 VAL A O 1
ATOM 1015 N N . CYS A 1 131 ? -17.522 -4.466 14.409 1.00 89.06 131 CYS A N 1
ATOM 1016 C CA . CYS A 1 131 ? -18.725 -3.985 13.735 1.00 89.06 131 CYS A CA 1
ATOM 1017 C C . CYS A 1 131 ? -18.387 -3.017 12.592 1.00 89.06 131 CYS A C 1
ATOM 1019 O O . CYS A 1 131 ? -17.562 -2.109 12.747 1.00 89.06 131 CYS A O 1
ATOM 1021 N N . GLU A 1 132 ? -19.086 -3.177 11.471 1.00 91.62 132 GLU A N 1
ATOM 1022 C CA . GLU A 1 132 ? -18.983 -2.304 10.303 1.00 91.62 132 GLU A CA 1
ATOM 1023 C C . GLU A 1 132 ? -19.701 -0.975 10.568 1.00 91.62 132 GLU A C 1
ATOM 1025 O O . GLU A 1 132 ? -20.904 -0.832 10.363 1.00 91.62 132 GLU A O 1
ATOM 1030 N N . THR A 1 133 ? -18.951 0.007 11.061 1.00 92.00 133 THR A N 1
ATOM 1031 C CA . THR A 1 133 ? -19.364 1.415 11.102 1.00 92.00 133 THR A CA 1
ATOM 1032 C C . THR A 1 133 ? -18.589 2.195 10.042 1.00 92.00 133 THR A C 1
ATOM 1034 O O . THR A 1 133 ? -17.512 1.759 9.632 1.00 92.00 133 THR A O 1
ATOM 1037 N N . ALA A 1 134 ? -19.102 3.352 9.612 1.00 90.94 134 ALA A N 1
ATOM 1038 C CA . ALA A 1 134 ? -18.425 4.196 8.620 1.00 90.94 134 ALA A CA 1
ATOM 1039 C C . ALA A 1 134 ? -16.980 4.535 9.044 1.00 90.94 134 ALA A C 1
ATOM 1041 O O . ALA A 1 134 ? -16.041 4.302 8.287 1.00 90.94 134 ALA A O 1
ATOM 1042 N N . ASP A 1 135 ? -16.786 4.949 10.298 1.00 90.38 135 ASP A N 1
ATOM 1043 C CA . ASP A 1 135 ? -15.455 5.281 10.813 1.00 90.38 135 ASP A CA 1
ATOM 1044 C C . ASP A 1 135 ? -14.523 4.061 10.885 1.00 90.38 135 ASP A C 1
ATOM 1046 O O . ASP A 1 135 ? -13.333 4.153 10.576 1.00 90.38 135 ASP A O 1
ATOM 1050 N N . ASN A 1 136 ? -15.040 2.891 11.285 1.00 92.50 136 ASN A N 1
ATOM 1051 C CA . ASN A 1 136 ? -14.239 1.668 11.326 1.00 92.50 136 ASN A CA 1
ATOM 1052 C C . ASN A 1 136 ? -13.826 1.232 9.918 1.00 92.50 136 ASN A C 1
ATOM 1054 O O . ASN A 1 136 ? -12.708 0.745 9.748 1.00 92.50 136 ASN A O 1
ATOM 1058 N N . LEU A 1 137 ? -14.699 1.415 8.922 1.00 94.31 137 LEU A N 1
ATOM 1059 C CA . LEU A 1 137 ? -14.400 1.134 7.518 1.00 94.31 137 LEU A CA 1
ATOM 1060 C C . LEU A 1 137 ? -13.277 2.037 7.012 1.00 94.31 137 LEU A C 1
ATOM 1062 O O . LEU A 1 137 ? -12.313 1.532 6.436 1.00 94.31 137 LEU A O 1
ATOM 1066 N N . ASP A 1 138 ? -13.339 3.337 7.295 1.00 92.81 138 ASP A N 1
ATOM 1067 C CA . ASP A 1 138 ? -12.299 4.285 6.890 1.00 92.81 138 ASP A CA 1
ATOM 1068 C C . ASP A 1 138 ? -10.952 3.986 7.562 1.00 92.81 138 ASP A C 1
ATOM 1070 O O . ASP A 1 138 ? -9.911 3.955 6.895 1.00 92.81 138 ASP A O 1
ATOM 1074 N N . ILE A 1 139 ? -10.951 3.682 8.866 1.00 93.94 139 ILE A N 1
ATOM 1075 C CA . ILE A 1 139 ? -9.732 3.288 9.587 1.00 93.94 139 ILE A CA 1
ATOM 1076 C C . ILE A 1 139 ? -9.176 1.972 9.031 1.00 93.94 139 ILE A C 1
ATOM 1078 O O . ILE A 1 139 ? -7.972 1.882 8.788 1.00 93.94 139 ILE A O 1
ATOM 1082 N N . ALA A 1 140 ? -10.012 0.953 8.820 1.00 96.19 140 ALA A N 1
ATOM 1083 C CA . ALA A 1 140 ? -9.576 -0.334 8.280 1.00 96.19 140 ALA A CA 1
ATOM 1084 C C . ALA A 1 140 ? -9.001 -0.188 6.869 1.00 96.19 140 ALA A C 1
ATOM 1086 O O . ALA A 1 140 ? -7.929 -0.723 6.587 1.00 96.19 140 ALA A O 1
ATOM 1087 N N . ARG A 1 141 ? -9.659 0.595 6.007 1.00 96.75 141 ARG A N 1
ATOM 1088 C CA . ARG A 1 141 ? -9.190 0.880 4.650 1.00 96.75 141 ARG A CA 1
ATOM 1089 C C . ARG A 1 141 ? -7.844 1.591 4.667 1.00 96.75 141 ARG A C 1
ATOM 1091 O O . ARG A 1 141 ? -6.940 1.197 3.935 1.00 96.75 141 ARG A O 1
ATOM 1098 N N . LYS A 1 142 ? -7.676 2.594 5.532 1.00 96.44 142 LYS A N 1
ATOM 1099 C CA . LYS A 1 142 ? -6.392 3.280 5.702 1.00 96.44 142 LYS A CA 1
ATOM 1100 C C . LYS A 1 142 ? -5.294 2.320 6.165 1.00 96.44 142 LYS A C 1
ATOM 1102 O O . LYS A 1 142 ? -4.231 2.285 5.556 1.00 96.44 142 LYS A O 1
ATOM 1107 N N . VAL A 1 143 ? -5.553 1.517 7.197 1.00 97.62 143 VAL A N 1
ATOM 1108 C CA . VAL A 1 143 ? -4.578 0.549 7.732 1.00 97.62 143 VAL A CA 1
ATOM 1109 C C . VAL A 1 143 ? -4.215 -0.518 6.693 1.00 97.62 143 VAL A C 1
ATOM 1111 O O . VAL A 1 143 ? -3.057 -0.924 6.602 1.00 97.62 143 VAL A O 1
ATOM 1114 N N . ASN A 1 144 ? -5.175 -0.944 5.869 1.00 98.00 144 ASN A N 1
ATOM 1115 C CA . ASN A 1 144 ? -4.919 -1.829 4.737 1.00 98.00 144 ASN A CA 1
ATOM 1116 C C . ASN A 1 144 ? -3.954 -1.170 3.730 1.00 98.00 144 ASN A C 1
ATOM 1118 O O . ASN A 1 144 ? -2.927 -1.755 3.388 1.00 98.00 144 ASN A O 1
ATOM 1122 N N . LEU A 1 145 ? -4.219 0.077 3.323 1.00 98.31 145 LEU A N 1
ATOM 1123 C CA . LEU A 1 145 ? -3.337 0.834 2.424 1.00 98.31 145 LEU A CA 1
ATOM 1124 C C . LEU A 1 145 ? -1.930 1.035 3.013 1.00 98.31 145 LEU A C 1
ATOM 1126 O O . LEU A 1 145 ? -0.945 0.894 2.289 1.00 98.31 145 LEU A O 1
ATOM 1130 N N . GLU A 1 146 ? -1.818 1.295 4.319 1.00 98.38 146 GLU A N 1
ATOM 1131 C CA . GLU A 1 146 ? 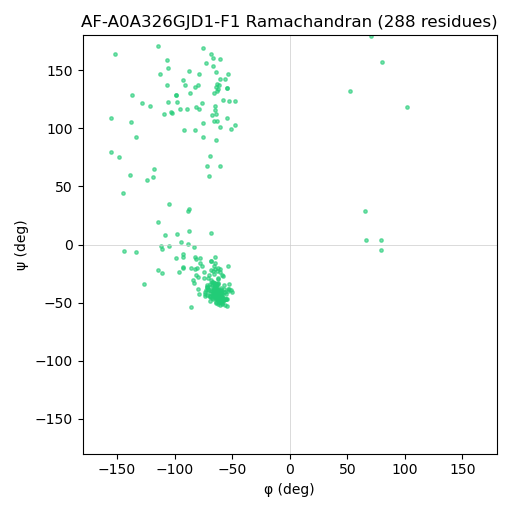-0.535 1.378 5.033 1.00 98.38 146 GLU A CA 1
ATOM 1132 C C . GLU A 1 146 ? 0.236 0.049 4.984 1.00 98.38 146 GLU A C 1
ATOM 1134 O O . GLU A 1 146 ? 1.443 0.051 4.731 1.00 98.38 146 GLU A O 1
ATOM 1139 N N . GLY A 1 147 ? -0.448 -1.086 5.164 1.00 97.88 147 GLY A N 1
ATOM 1140 C CA . GLY A 1 147 ? 0.150 -2.421 5.050 1.00 97.88 147 GLY A CA 1
ATOM 1141 C C . GLY A 1 147 ? 0.699 -2.694 3.651 1.00 97.88 147 GLY A C 1
ATOM 1142 O O . GLY A 1 147 ? 1.847 -3.118 3.497 1.00 97.88 147 GLY A O 1
ATOM 1143 N N . ARG A 1 148 ? -0.079 -2.356 2.618 1.00 98.44 148 ARG A N 1
ATOM 1144 C CA . ARG A 1 148 ? 0.346 -2.483 1.215 1.00 98.44 148 ARG A CA 1
ATOM 1145 C C . ARG A 1 148 ? 1.520 -1.559 0.885 1.00 98.44 148 ARG A C 1
ATOM 1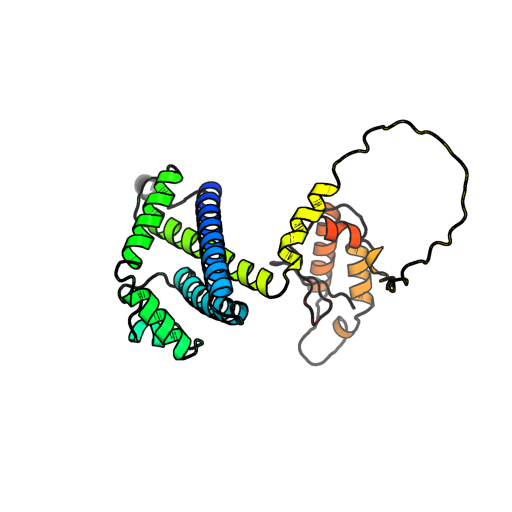147 O O . ARG A 1 148 ? 2.446 -1.967 0.188 1.00 98.44 148 ARG A O 1
ATOM 1154 N N . LEU A 1 149 ? 1.519 -0.328 1.403 1.00 98.38 149 LEU A N 1
ATOM 1155 C CA . LEU A 1 149 ? 2.627 0.615 1.227 1.00 98.38 149 LEU A CA 1
ATOM 1156 C C . LEU A 1 149 ? 3.910 0.084 1.874 1.00 98.38 149 LEU A C 1
ATOM 1158 O O . LEU A 1 149 ? 4.983 0.138 1.274 1.00 98.38 149 LEU A O 1
ATOM 1162 N N . ALA A 1 150 ? 3.801 -0.451 3.091 1.00 97.38 150 ALA A N 1
ATOM 1163 C CA . ALA A 1 150 ? 4.930 -1.038 3.796 1.00 97.38 150 ALA A CA 1
ATOM 1164 C C . ALA A 1 150 ? 5.506 -2.248 3.048 1.00 97.38 150 ALA A C 1
ATOM 1166 O O . ALA A 1 150 ? 6.728 -2.378 2.975 1.00 97.38 150 ALA A O 1
ATOM 1167 N N . ALA A 1 151 ? 4.649 -3.083 2.450 1.00 96.62 151 ALA A N 1
ATOM 1168 C CA . ALA A 1 151 ? 5.067 -4.167 1.565 1.00 96.62 151 ALA A CA 1
ATOM 1169 C C . ALA A 1 151 ? 5.832 -3.652 0.340 1.00 96.62 151 ALA A C 1
ATOM 1171 O O . ALA A 1 151 ? 6.928 -4.133 0.084 1.00 96.62 151 ALA A O 1
ATOM 1172 N N . ALA A 1 152 ? 5.325 -2.640 -0.373 1.00 96.81 152 ALA A N 1
ATOM 1173 C CA . ALA A 1 152 ? 6.010 -2.075 -1.541 1.00 96.81 152 ALA A CA 1
ATOM 1174 C C . ALA A 1 152 ? 7.392 -1.484 -1.188 1.00 96.81 152 ALA A C 1
ATOM 1176 O O . ALA A 1 152 ? 8.387 -1.752 -1.864 1.00 96.81 152 ALA A O 1
ATOM 1177 N N . LEU A 1 153 ? 7.478 -0.738 -0.080 1.00 95.56 153 LEU A N 1
ATOM 1178 C CA . LEU A 1 153 ? 8.733 -0.170 0.432 1.00 95.56 153 LEU A CA 1
ATOM 1179 C C . LEU A 1 153 ? 9.746 -1.238 0.848 1.00 95.56 153 LEU A C 1
ATOM 1181 O O . LEU A 1 153 ? 10.958 -1.020 0.805 1.00 95.56 153 LEU A O 1
ATOM 1185 N N . GLU A 1 154 ? 9.264 -2.359 1.368 1.00 93.44 154 GLU A N 1
ATOM 1186 C CA . GLU A 1 154 ? 10.108 -3.472 1.775 1.00 93.44 154 GLU A CA 1
ATOM 1187 C C . GLU A 1 154 ? 10.541 -4.318 0.575 1.00 93.44 154 GLU A C 1
ATOM 1189 O O . GLU A 1 154 ? 11.718 -4.652 0.480 1.00 93.44 154 GLU A O 1
ATOM 1194 N N . TYR A 1 155 ? 9.659 -4.530 -0.399 1.00 93.38 155 TYR A N 1
ATOM 1195 C CA . TYR A 1 155 ? 9.985 -5.164 -1.673 1.00 93.38 155 TYR A CA 1
ATOM 1196 C C . TYR A 1 155 ? 11.083 -4.401 -2.420 1.00 93.38 155 TYR A C 1
ATOM 1198 O O . TYR A 1 155 ? 12.079 -4.988 -2.831 1.00 93.38 155 TYR A O 1
ATOM 1206 N N . ARG A 1 156 ? 10.976 -3.068 -2.505 1.00 91.88 156 ARG A N 1
ATOM 1207 C CA . ARG A 1 156 ? 12.031 -2.231 -3.099 1.00 91.88 156 ARG A CA 1
ATOM 1208 C C . ARG A 1 156 ? 13.377 -2.413 -2.401 1.00 91.88 156 ARG A C 1
ATOM 1210 O O . ARG A 1 156 ? 14.407 -2.478 -3.061 1.00 91.88 156 ARG A O 1
ATOM 1217 N N . ARG A 1 157 ? 13.381 -2.502 -1.067 1.00 89.88 157 ARG A N 1
ATOM 1218 C CA . ARG A 1 157 ? 14.613 -2.753 -0.305 1.00 89.88 157 ARG A CA 1
ATOM 1219 C C . ARG A 1 157 ? 15.224 -4.111 -0.653 1.00 89.88 157 ARG A C 1
ATOM 1221 O O . ARG A 1 157 ? 16.437 -4.171 -0.803 1.00 89.88 157 ARG A O 1
ATOM 1228 N N . ARG A 1 158 ? 14.404 -5.151 -0.844 1.00 87.62 158 ARG A N 1
ATOM 1229 C CA . ARG A 1 158 ? 14.866 -6.482 -1.278 1.00 87.62 158 ARG A CA 1
ATOM 1230 C C . ARG A 1 158 ? 15.460 -6.480 -2.684 1.00 87.62 158 ARG A C 1
ATOM 1232 O O . ARG A 1 158 ? 16.413 -7.211 -2.919 1.00 87.62 158 ARG A O 1
ATOM 1239 N N . LEU A 1 159 ? 14.912 -5.676 -3.598 1.00 86.19 159 LEU A N 1
ATOM 1240 C CA . LEU A 1 159 ? 15.451 -5.542 -4.957 1.00 86.19 159 LEU A CA 1
ATOM 1241 C C . LEU A 1 159 ? 16.843 -4.891 -4.955 1.00 86.19 159 LEU A C 1
ATOM 1243 O O . LEU A 1 159 ? 17.731 -5.353 -5.662 1.00 86.19 159 LEU A O 1
ATOM 1247 N N . VAL A 1 160 ? 17.047 -3.864 -4.121 1.00 85.69 160 VAL A N 1
ATOM 1248 C CA . VAL A 1 160 ? 18.342 -3.167 -3.995 1.00 85.69 160 VAL A CA 1
ATOM 1249 C C . VAL A 1 160 ? 19.374 -4.003 -3.234 1.00 85.69 160 VAL A C 1
ATOM 1251 O O . VAL A 1 160 ? 20.546 -4.020 -3.601 1.00 85.69 160 VAL A O 1
ATOM 1254 N N . ASP A 1 161 ? 18.950 -4.679 -2.166 1.00 81.88 161 ASP A N 1
ATOM 1255 C CA . ASP A 1 161 ? 19.810 -5.518 -1.336 1.00 81.88 161 ASP A CA 1
ATOM 1256 C C . ASP A 1 161 ? 19.140 -6.875 -1.059 1.00 81.88 161 ASP A C 1
ATOM 1258 O O . ASP A 1 161 ? 18.411 -7.032 -0.068 1.00 81.88 161 ASP A O 1
ATOM 1262 N N . PRO A 1 162 ? 19.407 -7.892 -1.900 1.00 75.06 162 PRO A N 1
ATOM 1263 C CA . PRO A 1 162 ? 18.861 -9.233 -1.716 1.00 75.06 162 PRO A CA 1
ATOM 1264 C C . PRO A 1 162 ? 19.278 -9.895 -0.395 1.00 75.06 162 PRO A C 1
ATOM 1266 O O . PRO A 1 162 ? 18.585 -10.798 0.077 1.00 75.06 162 PRO A O 1
ATOM 1269 N N . ALA A 1 163 ? 20.374 -9.456 0.243 1.00 70.31 163 ALA A N 1
ATOM 1270 C CA . ALA A 1 163 ? 20.817 -10.008 1.525 1.00 70.31 163 ALA A CA 1
ATOM 1271 C C . ALA A 1 163 ? 19.827 -9.701 2.662 1.00 70.31 163 ALA A C 1
ATOM 1273 O O . ALA A 1 163 ? 19.738 -10.467 3.630 1.00 70.31 163 ALA A O 1
ATOM 1274 N N . THR A 1 164 ? 19.008 -8.651 2.513 1.00 70.00 164 THR A N 1
ATOM 1275 C CA . THR A 1 164 ? 17.920 -8.331 3.451 1.00 70.00 164 THR A CA 1
ATOM 1276 C C . THR A 1 164 ? 16.892 -9.458 3.584 1.00 70.00 164 THR A C 1
ATOM 1278 O O . THR A 1 164 ? 16.300 -9.602 4.653 1.00 70.00 164 THR A O 1
ATOM 1281 N N . MET A 1 165 ? 16.723 -10.309 2.561 1.00 60.09 165 MET A N 1
ATOM 1282 C CA . MET A 1 165 ? 15.830 -11.476 2.624 1.00 60.09 165 MET A CA 1
ATOM 1283 C C . MET A 1 165 ? 16.332 -12.550 3.597 1.00 60.09 165 MET A C 1
ATOM 1285 O O . MET A 1 165 ? 15.535 -13.216 4.254 1.00 60.09 165 MET A O 1
ATOM 1289 N N . TRP A 1 166 ? 17.651 -12.693 3.732 1.00 56.16 166 TRP A N 1
ATOM 1290 C CA . TRP A 1 166 ? 18.285 -13.760 4.513 1.00 56.16 166 TRP A CA 1
ATOM 1291 C C . TRP A 1 166 ? 18.719 -13.318 5.909 1.00 56.16 166 TRP A C 1
ATOM 1293 O O . TRP A 1 166 ? 19.028 -14.160 6.751 1.00 56.16 166 TRP A O 1
ATOM 1303 N N . THR A 1 167 ? 18.708 -12.011 6.189 1.00 61.41 167 THR A N 1
ATOM 1304 C CA . THR A 1 167 ? 19.199 -11.463 7.464 1.00 61.41 167 THR A CA 1
ATOM 1305 C C . THR A 1 167 ? 18.389 -11.982 8.663 1.00 61.41 167 THR A C 1
ATOM 1307 O O . THR A 1 167 ? 18.949 -12.177 9.734 1.00 61.41 167 THR A O 1
ATOM 1310 N N . GLY A 1 168 ? 17.099 -12.292 8.478 1.00 53.31 168 GLY A N 1
ATOM 1311 C CA . GLY A 1 168 ? 16.259 -12.916 9.512 1.00 53.31 168 GLY A CA 1
ATOM 1312 C C . GLY A 1 168 ? 16.387 -14.442 9.627 1.00 53.31 168 GLY A C 1
ATOM 1313 O O . GLY A 1 168 ? 16.070 -14.991 10.674 1.00 53.31 168 GLY A O 1
ATOM 1314 N N . MET A 1 169 ? 16.864 -15.139 8.586 1.00 48.12 169 MET A N 1
ATOM 1315 C CA . MET A 1 169 ? 17.021 -16.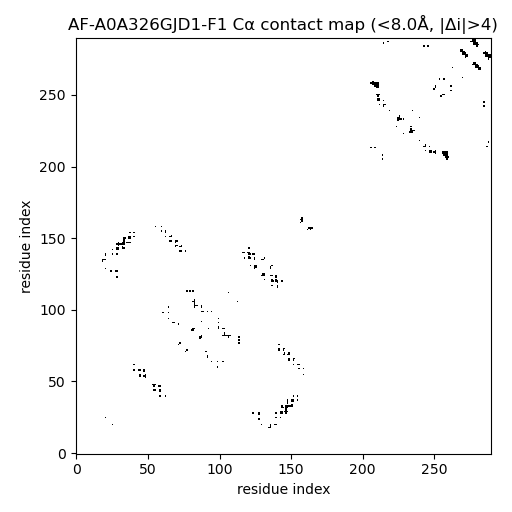608 8.597 1.00 48.12 169 MET A CA 1
ATOM 1316 C C . MET A 1 169 ? 18.357 -17.065 9.197 1.00 48.12 169 MET A C 1
ATOM 1318 O O . MET A 1 169 ? 18.487 -18.220 9.602 1.00 48.12 169 MET A O 1
ATOM 1322 N N . ILE A 1 170 ? 19.358 -16.183 9.254 1.00 51.69 170 ILE A N 1
ATOM 1323 C CA . ILE A 1 170 ? 20.679 -16.507 9.811 1.00 51.69 170 ILE A CA 1
ATOM 1324 C C . ILE A 1 170 ? 20.636 -16.586 11.349 1.00 51.69 170 ILE A C 1
ATOM 1326 O O . ILE A 1 170 ? 21.363 -17.397 11.923 1.00 51.69 170 ILE A O 1
ATOM 1330 N N . ASP A 1 171 ? 19.738 -15.848 12.010 1.00 47.38 171 ASP A N 1
ATOM 1331 C CA . ASP A 1 171 ? 19.604 -15.876 13.476 1.00 47.38 171 ASP A CA 1
ATOM 1332 C C . ASP A 1 171 ? 18.911 -17.149 14.013 1.00 47.38 171 ASP A C 1
ATOM 1334 O O . ASP A 1 171 ? 19.198 -17.569 15.134 1.00 47.38 171 ASP A O 1
ATOM 1338 N N . ASP A 1 172 ? 18.089 -17.842 13.212 1.00 41.72 172 ASP A N 1
ATOM 1339 C CA . ASP A 1 172 ? 17.403 -19.080 13.641 1.00 41.72 172 ASP A CA 1
ATOM 1340 C C . ASP A 1 172 ? 18.312 -20.325 13.639 1.00 41.72 172 ASP A C 1
ATOM 1342 O O . ASP A 1 172 ? 18.012 -21.334 14.281 1.00 41.72 172 ASP A O 1
ATOM 1346 N N . ARG A 1 173 ? 19.475 -20.274 12.973 1.00 41.69 173 ARG A N 1
ATOM 1347 C CA . ARG A 1 173 ? 20.454 -21.381 12.994 1.00 41.69 173 ARG A CA 1
ATOM 1348 C C . ARG A 1 173 ? 21.379 -21.374 14.215 1.00 41.69 173 ARG A C 1
ATOM 1350 O O . ARG A 1 173 ? 22.169 -22.302 14.369 1.00 41.69 173 ARG A O 1
ATOM 1357 N N . ALA A 1 174 ? 21.274 -20.390 15.109 1.00 42.69 174 ALA A N 1
ATOM 1358 C CA . ALA A 1 174 ? 22.109 -20.310 16.310 1.00 42.69 174 ALA A CA 1
ATOM 1359 C C . ALA A 1 174 ? 21.535 -21.053 17.538 1.00 42.69 174 ALA A C 1
ATOM 1361 O O . ALA A 1 174 ? 22.178 -21.068 18.589 1.00 42.69 174 ALA A O 1
ATOM 1362 N N . ALA A 1 175 ? 20.363 -21.694 17.428 1.00 43.50 175 ALA A N 1
ATOM 1363 C CA . ALA A 1 175 ? 19.692 -22.366 18.548 1.00 43.50 175 ALA A CA 1
ATOM 1364 C C . ALA A 1 175 ? 19.576 -23.901 18.427 1.00 43.50 175 ALA A C 1
ATOM 1366 O O . ALA A 1 175 ? 18.782 -24.508 19.143 1.00 43.50 175 ALA A O 1
ATOM 1367 N N . SER A 1 176 ? 20.384 -24.568 17.594 1.00 40.44 176 SER A N 1
ATOM 1368 C CA . SER A 1 176 ? 20.598 -26.014 17.747 1.00 40.44 176 SER A CA 1
ATOM 1369 C C . SER A 1 176 ? 21.813 -26.247 18.646 1.00 40.44 176 SER A C 1
ATOM 1371 O O . SER A 1 176 ? 22.957 -26.165 18.196 1.00 40.44 176 SER A O 1
ATOM 1373 N N . GLY A 1 177 ? 21.567 -26.510 19.932 1.00 42.81 177 GLY A N 1
ATOM 1374 C CA . GLY A 1 177 ? 22.600 -27.009 20.839 1.00 42.81 177 GLY A CA 1
ATOM 1375 C C . GLY A 1 177 ? 23.270 -28.268 20.262 1.00 42.81 177 GLY A C 1
ATOM 1376 O O . GLY A 1 177 ? 22.616 -29.033 19.548 1.00 42.81 177 GLY A O 1
ATOM 1377 N N . PRO A 1 178 ? 24.570 -28.491 20.518 1.00 36.28 178 PRO A N 1
ATOM 1378 C CA . PRO A 1 178 ? 25.292 -29.603 19.918 1.00 36.28 178 PRO A CA 1
ATOM 1379 C C . PRO A 1 178 ? 24.718 -30.939 20.410 1.00 36.28 178 PRO A C 1
ATOM 1381 O O . PRO A 1 178 ? 24.740 -31.236 21.604 1.00 36.28 178 PRO A O 1
ATOM 1384 N N . MET A 1 179 ? 24.212 -31.751 19.480 1.00 38.75 179 MET A N 1
ATOM 1385 C CA . MET A 1 179 ? 23.903 -33.162 19.727 1.00 38.75 179 MET A CA 1
ATOM 1386 C C . MET A 1 179 ? 25.209 -33.911 20.039 1.00 38.75 179 MET A C 1
ATOM 1388 O O . MET A 1 179 ? 26.200 -33.706 19.331 1.00 38.75 179 MET A O 1
ATOM 1392 N N . PRO A 1 180 ? 25.252 -34.789 21.057 1.00 42.03 180 PRO A N 1
ATOM 1393 C CA . PRO A 1 180 ? 26.462 -35.514 21.396 1.00 42.03 180 PRO A CA 1
ATOM 1394 C C . PRO A 1 180 ? 26.578 -36.721 20.466 1.00 42.03 180 PRO A C 1
ATOM 1396 O O . PRO A 1 180 ? 25.956 -37.754 20.703 1.00 42.03 180 PRO A O 1
ATOM 1399 N N . PHE A 1 181 ? 27.377 -36.612 19.408 1.00 36.66 181 PHE A N 1
ATOM 1400 C CA . PHE A 1 181 ? 27.906 -37.804 18.752 1.00 36.66 181 PHE A CA 1
ATOM 1401 C C . PHE A 1 181 ? 29.321 -38.070 19.246 1.00 36.66 181 PHE A C 1
ATOM 1403 O O . PHE A 1 181 ? 30.200 -37.210 19.214 1.00 36.66 181 PHE A O 1
ATOM 1410 N N . ALA A 1 182 ? 29.467 -39.277 19.787 1.00 34.66 182 ALA A N 1
ATOM 1411 C CA . ALA A 1 182 ? 30.652 -39.804 20.426 1.00 34.66 182 ALA A CA 1
ATOM 1412 C C . ALA A 1 182 ? 31.884 -39.713 19.518 1.00 34.66 182 ALA A C 1
ATOM 1414 O O . ALA A 1 182 ? 31.850 -40.059 18.337 1.00 34.66 182 ALA A O 1
ATOM 1415 N N . ALA A 1 183 ? 32.977 -39.261 20.124 1.00 33.47 183 ALA A N 1
ATOM 1416 C CA . ALA A 1 183 ? 34.294 -39.193 19.527 1.00 33.47 183 ALA A CA 1
ATOM 1417 C C . ALA A 1 183 ? 34.813 -40.592 19.170 1.00 33.47 183 ALA A C 1
ATOM 1419 O O . ALA A 1 183 ? 34.850 -41.485 20.016 1.00 33.47 183 ALA A O 1
ATOM 1420 N N . VAL A 1 184 ? 35.315 -40.739 17.945 1.00 35.56 184 VAL A N 1
ATOM 1421 C CA . VAL A 1 184 ? 36.314 -41.756 17.614 1.00 35.56 184 VAL A CA 1
ATOM 1422 C C . VAL A 1 184 ? 37.534 -41.017 17.078 1.00 35.56 184 VAL A C 1
ATOM 1424 O O . VAL A 1 184 ? 37.450 -40.261 16.113 1.00 35.56 184 VAL A O 1
ATOM 1427 N N . ALA A 1 185 ? 38.652 -41.180 17.778 1.00 35.44 185 ALA A N 1
ATOM 1428 C CA . ALA A 1 185 ? 39.926 -40.542 17.491 1.00 35.44 185 ALA A CA 1
ATOM 1429 C C . ALA A 1 185 ? 40.694 -41.295 16.393 1.00 35.44 185 ALA A C 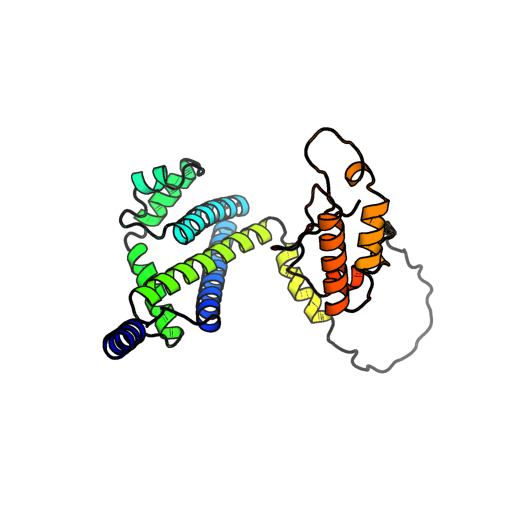1
ATOM 1431 O O . ALA A 1 185 ? 40.831 -42.514 16.476 1.00 35.44 185 ALA A O 1
ATOM 1432 N N . ALA A 1 186 ? 41.275 -40.563 15.434 1.00 32.12 186 ALA A N 1
ATOM 1433 C CA . ALA A 1 186 ? 42.425 -41.020 14.649 1.00 32.12 186 ALA A CA 1
ATOM 1434 C C . ALA A 1 186 ? 43.249 -39.835 14.083 1.00 32.12 186 ALA A C 1
ATOM 1436 O O . ALA A 1 186 ? 42.799 -39.144 13.180 1.00 32.12 186 ALA A O 1
ATOM 1437 N N . VAL A 1 187 ? 44.445 -39.656 14.671 1.00 34.34 187 VAL A N 1
ATOM 1438 C CA . VAL A 1 187 ? 45.776 -39.242 14.141 1.00 34.34 187 VAL A CA 1
ATOM 1439 C C . VAL A 1 187 ? 45.919 -37.950 13.286 1.00 34.34 187 VAL A C 1
ATOM 1441 O O . VAL A 1 187 ? 45.194 -37.765 12.314 1.00 34.34 187 VAL A O 1
ATOM 1444 N N . PRO A 1 188 ? 46.900 -37.057 13.584 1.00 36.34 188 PRO A N 1
ATOM 1445 C CA . PRO A 1 188 ? 46.968 -35.719 12.997 1.00 36.34 188 PRO A CA 1
ATOM 1446 C C . PRO A 1 188 ? 47.709 -35.697 11.652 1.00 36.34 188 PRO A C 1
ATOM 1448 O O . PRO A 1 188 ? 48.852 -36.138 11.551 1.00 36.34 188 PRO A O 1
ATOM 1451 N N . ALA A 1 189 ? 47.094 -35.085 10.641 1.00 32.88 189 ALA A N 1
ATOM 1452 C CA . ALA A 1 189 ? 47.789 -34.575 9.465 1.00 32.88 189 ALA A CA 1
ATOM 1453 C C . ALA A 1 189 ? 47.771 -33.044 9.526 1.00 32.88 189 ALA A C 1
ATOM 1455 O O . ALA A 1 189 ? 46.716 -32.413 9.455 1.00 32.88 189 ALA A O 1
ATOM 1456 N N . ALA A 1 190 ? 48.950 -32.454 9.712 1.00 41.84 190 ALA A N 1
ATOM 1457 C CA . ALA A 1 190 ? 49.155 -31.018 9.653 1.00 41.84 190 ALA A CA 1
ATOM 1458 C C . ALA A 1 190 ? 48.851 -30.515 8.234 1.00 41.84 190 ALA A C 1
ATOM 1460 O O . ALA A 1 190 ? 49.589 -30.813 7.298 1.00 41.84 190 ALA A O 1
ATOM 1461 N N . VAL A 1 191 ? 47.781 -29.735 8.086 1.00 34.34 191 VAL A N 1
ATOM 1462 C CA . VAL A 1 191 ? 47.534 -28.922 6.893 1.00 34.34 191 VAL A CA 1
ATOM 1463 C C . VAL A 1 191 ? 47.261 -27.500 7.355 1.00 34.34 191 VAL A C 1
ATOM 1465 O O . VAL A 1 191 ? 46.396 -27.243 8.188 1.00 34.34 191 VAL A O 1
ATOM 1468 N N . ALA A 1 192 ? 48.098 -26.600 6.852 1.00 31.31 192 ALA A N 1
ATOM 1469 C CA . ALA A 1 192 ? 48.174 -25.202 7.212 1.00 31.31 192 ALA A CA 1
ATOM 1470 C C . ALA A 1 192 ? 46.841 -24.472 7.000 1.00 31.31 192 ALA A C 1
ATOM 1472 O O . ALA A 1 192 ? 46.309 -24.413 5.891 1.00 31.31 192 ALA A O 1
ATOM 1473 N N . THR A 1 193 ? 46.350 -23.854 8.071 1.00 30.20 193 THR A N 1
ATOM 1474 C CA . THR A 1 193 ? 45.284 -22.859 8.041 1.00 30.20 193 THR A CA 1
ATOM 1475 C C . THR A 1 193 ? 45.769 -21.646 7.252 1.00 30.20 193 THR A C 1
ATOM 1477 O O . THR A 1 193 ? 46.588 -20.864 7.733 1.00 30.20 193 THR A O 1
ATOM 1480 N N . THR A 1 194 ? 45.270 -21.468 6.033 1.00 35.34 194 THR A N 1
ATOM 1481 C CA . THR A 1 194 ? 45.316 -20.166 5.364 1.00 35.34 194 THR A CA 1
ATOM 1482 C C . THR A 1 194 ? 44.252 -19.300 6.028 1.00 35.34 194 THR A C 1
ATOM 1484 O O . THR A 1 194 ? 43.054 -19.522 5.867 1.00 35.34 194 THR A O 1
ATOM 1487 N N . ALA A 1 195 ? 44.702 -18.370 6.867 1.00 36.66 195 ALA A N 1
ATOM 1488 C CA . ALA A 1 195 ? 43.847 -17.375 7.492 1.00 36.66 195 ALA A CA 1
ATOM 1489 C C . ALA A 1 195 ? 43.182 -16.497 6.411 1.00 36.66 195 ALA A C 1
ATOM 1491 O O . ALA A 1 195 ? 43.871 -16.086 5.472 1.00 36.66 195 ALA A O 1
ATOM 1492 N N . PRO A 1 196 ? 41.882 -16.167 6.527 1.00 40.34 196 PRO A N 1
ATOM 1493 C CA . PRO A 1 196 ? 41.326 -15.048 5.779 1.00 40.34 196 PRO A CA 1
ATOM 1494 C C . PRO A 1 196 ? 42.006 -13.749 6.252 1.00 40.34 196 PRO A C 1
ATOM 1496 O O . PRO A 1 196 ? 42.424 -13.663 7.413 1.00 40.34 196 PRO A O 1
ATOM 1499 N N . PRO A 1 197 ? 42.165 -12.743 5.375 1.00 34.81 197 PRO A N 1
ATOM 1500 C CA . PRO A 1 197 ? 42.819 -11.495 5.742 1.00 34.81 197 PRO A CA 1
ATOM 1501 C C . PRO A 1 197 ? 42.041 -10.819 6.883 1.00 34.81 197 PRO A C 1
ATOM 1503 O O . PRO A 1 197 ? 40.810 -10.886 6.902 1.00 34.81 197 PRO A O 1
ATOM 1506 N N . PRO A 1 198 ? 42.725 -10.177 7.845 1.00 39.62 198 PRO A N 1
ATOM 1507 C CA . PRO A 1 198 ? 42.044 -9.456 8.903 1.00 39.62 198 PRO A CA 1
ATOM 1508 C C . PRO A 1 198 ? 41.294 -8.279 8.279 1.00 39.62 198 PRO A C 1
ATOM 1510 O O . PRO A 1 198 ? 41.904 -7.356 7.738 1.00 39.62 198 PRO A O 1
ATOM 1513 N N . GLU A 1 199 ? 39.966 -8.295 8.374 1.00 35.16 199 GLU A N 1
ATOM 1514 C CA . GLU A 1 199 ? 39.201 -7.056 8.336 1.00 35.16 199 GLU A CA 1
ATOM 1515 C C . GLU A 1 199 ? 39.805 -6.130 9.393 1.00 35.16 199 GLU A C 1
ATOM 1517 O O . GLU A 1 199 ? 39.936 -6.508 10.562 1.00 35.16 199 GLU A O 1
ATOM 1522 N N . SER A 1 200 ? 40.230 -4.939 8.971 1.00 37.62 200 SER A N 1
ATOM 1523 C CA . SER A 1 200 ? 40.685 -3.881 9.867 1.00 37.62 200 SER A CA 1
ATOM 1524 C C . SER A 1 200 ? 39.630 -3.652 10.945 1.00 37.62 200 SER A C 1
ATOM 1526 O O . SER A 1 200 ? 38.641 -2.953 10.728 1.00 37.62 200 SER A O 1
ATOM 1528 N N . GLN A 1 201 ? 39.854 -4.222 12.128 1.00 42.06 201 GLN A N 1
ATOM 1529 C CA . GLN A 1 201 ? 39.198 -3.792 13.349 1.00 42.06 201 GLN A CA 1
ATOM 1530 C C . GLN A 1 201 ? 39.671 -2.367 13.606 1.00 42.06 201 GLN A C 1
ATOM 1532 O O . GLN A 1 201 ? 40.690 -2.138 14.258 1.00 42.06 201 GLN A O 1
ATOM 1537 N N . VAL A 1 202 ? 38.941 -1.391 13.069 1.00 38.59 202 VAL A N 1
ATOM 1538 C CA . VAL A 1 202 ? 39.020 -0.026 13.569 1.00 38.59 202 VAL A CA 1
ATOM 1539 C C . VAL A 1 202 ? 38.573 -0.125 15.023 1.00 38.59 202 VAL A C 1
ATOM 1541 O O . VAL A 1 202 ? 37.397 -0.327 15.324 1.00 38.59 202 VAL A O 1
ATOM 1544 N N . ALA A 1 203 ? 39.543 -0.112 15.936 1.00 48.16 203 ALA A N 1
ATOM 1545 C CA . ALA A 1 203 ? 39.315 -0.098 17.369 1.00 48.16 203 ALA A CA 1
ATOM 1546 C C . ALA A 1 203 ? 38.732 1.269 17.732 1.00 48.16 203 ALA A C 1
ATOM 1548 O O . ALA A 1 203 ? 39.437 2.154 18.207 1.00 48.16 203 ALA A O 1
ATOM 1549 N N . GLU A 1 204 ? 37.449 1.464 17.437 1.00 57.59 204 GLU A N 1
ATOM 1550 C CA . GLU A 1 204 ? 36.760 2.712 17.713 1.00 57.59 204 GLU A CA 1
ATOM 1551 C C . GLU A 1 204 ? 36.646 2.879 19.246 1.00 57.59 204 GLU A C 1
ATOM 1553 O O . GLU A 1 204 ? 35.950 2.092 19.900 1.00 57.59 204 GLU A O 1
ATOM 1558 N N . PRO A 1 205 ? 37.345 3.854 19.868 1.00 64.31 205 PRO A N 1
ATOM 1559 C CA . PRO A 1 205 ? 37.529 3.916 21.326 1.00 64.31 205 PRO A CA 1
ATOM 1560 C C . PRO A 1 205 ? 36.229 4.065 22.123 1.00 64.31 205 PRO A C 1
ATOM 1562 O O . PRO A 1 205 ? 36.189 3.765 23.314 1.00 64.31 205 PRO A O 1
ATOM 1565 N N . TRP A 1 206 ? 35.158 4.526 21.476 1.00 62.97 206 TRP A N 1
ATOM 1566 C CA . TRP A 1 206 ? 33.833 4.679 22.074 1.00 62.97 206 TRP A CA 1
ATOM 1567 C C . TRP A 1 206 ? 33.089 3.345 22.222 1.00 62.97 206 TRP A C 1
ATOM 1569 O O . TRP A 1 206 ? 32.175 3.239 23.039 1.00 62.97 206 TRP A O 1
ATOM 1579 N N . ALA A 1 207 ? 33.488 2.297 21.493 1.00 59.84 207 ALA A N 1
ATOM 1580 C CA . ALA A 1 207 ? 32.817 0.999 21.520 1.00 59.84 207 ALA A CA 1
ATOM 1581 C C . ALA A 1 207 ? 32.933 0.301 22.888 1.00 59.84 207 ALA A C 1
ATOM 1583 O O . ALA A 1 207 ? 32.080 -0.518 23.241 1.00 59.84 207 ALA A O 1
ATOM 1584 N N . SER A 1 208 ? 33.972 0.623 23.665 1.00 74.00 208 SER A N 1
ATOM 1585 C CA . SER A 1 208 ? 34.191 0.134 25.031 1.00 74.00 208 SER A CA 1
ATOM 1586 C C . SER A 1 208 ? 33.629 1.059 26.118 1.00 74.00 208 SER A C 1
ATOM 1588 O O . SER A 1 208 ? 33.589 0.652 27.278 1.00 74.00 208 SER A O 1
ATOM 1590 N N . MET A 1 209 ? 33.157 2.260 25.766 1.00 77.44 209 MET A N 1
ATOM 1591 C CA . MET A 1 209 ? 32.624 3.239 26.715 1.00 77.44 209 MET A CA 1
ATOM 1592 C C . MET A 1 209 ? 31.143 3.027 26.984 1.00 77.44 209 MET A C 1
ATOM 1594 O O . MET A 1 209 ? 30.381 2.588 26.119 1.00 77.44 209 MET A O 1
ATOM 1598 N N . THR A 1 210 ? 30.730 3.381 28.194 1.00 80.50 210 THR A N 1
ATOM 1599 C CA . THR A 1 210 ? 29.314 3.498 28.545 1.00 80.50 210 THR A CA 1
ATOM 1600 C C . THR A 1 210 ? 28.693 4.749 27.892 1.00 80.50 210 THR A C 1
ATOM 1602 O O . THR A 1 210 ? 29.420 5.687 27.544 1.00 80.50 210 THR A O 1
ATOM 1605 N N . PRO A 1 211 ? 27.367 4.784 27.677 1.00 78.38 211 PRO A N 1
ATOM 1606 C CA . PRO A 1 211 ? 26.681 5.927 27.070 1.00 78.38 211 PRO A CA 1
ATOM 1607 C C . PRO A 1 211 ? 27.007 7.293 27.693 1.00 78.38 211 PRO A C 1
ATOM 1609 O O . PRO A 1 211 ? 27.200 8.264 26.964 1.00 78.38 211 PRO A O 1
ATOM 1612 N N . THR A 1 212 ? 27.111 7.379 29.019 1.00 81.75 212 THR A N 1
ATOM 1613 C CA . THR A 1 212 ? 27.467 8.603 29.748 1.00 81.75 212 THR A CA 1
ATOM 1614 C C . THR A 1 212 ? 28.926 8.974 29.500 1.00 81.75 212 THR A C 1
ATOM 1616 O O . THR A 1 212 ? 29.202 10.127 29.185 1.00 81.75 212 THR A O 1
ATOM 1619 N N . GLN A 1 213 ? 29.853 8.011 29.540 1.00 80.62 213 GLN A N 1
ATOM 1620 C CA . GLN A 1 213 ? 31.273 8.266 29.255 1.00 80.62 213 GLN A CA 1
ATOM 1621 C C . GLN A 1 213 ? 31.500 8.766 27.824 1.00 80.62 213 GLN A C 1
ATOM 1623 O O . GLN A 1 213 ? 32.286 9.687 27.604 1.00 80.62 213 GLN A O 1
ATOM 1628 N N . ALA A 1 214 ? 30.790 8.197 26.847 1.00 79.56 214 ALA A N 1
ATOM 1629 C CA . ALA A 1 214 ? 30.866 8.662 25.467 1.00 79.56 214 ALA A CA 1
ATOM 1630 C C . ALA A 1 214 ? 30.270 10.069 25.309 1.00 79.56 214 ALA A C 1
ATOM 1632 O O . ALA A 1 214 ? 30.843 10.900 24.610 1.00 79.56 214 ALA A O 1
ATOM 1633 N N . ALA A 1 215 ? 29.158 10.363 25.992 1.00 78.94 215 ALA A N 1
ATOM 1634 C CA . ALA A 1 215 ? 28.536 11.684 25.964 1.00 78.94 215 ALA A CA 1
ATOM 1635 C C . ALA A 1 215 ? 29.418 12.769 26.613 1.00 78.94 215 ALA A C 1
ATOM 1637 O O . ALA A 1 215 ? 29.517 13.878 26.087 1.00 78.94 215 ALA A O 1
ATOM 1638 N N . GLU A 1 216 ? 30.082 12.459 27.728 1.00 81.06 216 GLU A N 1
ATOM 1639 C CA . GLU A 1 216 ? 31.031 13.361 28.393 1.00 81.06 216 GLU A CA 1
ATOM 1640 C C . GLU A 1 216 ? 32.248 13.644 27.511 1.00 81.06 216 GLU A C 1
ATOM 1642 O O . GLU A 1 216 ? 32.625 14.804 27.323 1.00 81.06 216 GLU A O 1
ATOM 1647 N N . ARG A 1 217 ? 32.811 12.595 26.904 1.00 77.88 217 ARG A N 1
ATOM 1648 C CA . ARG A 1 217 ? 33.944 12.715 25.986 1.00 77.88 217 ARG A CA 1
ATOM 1649 C C . ARG A 1 217 ? 33.580 13.504 24.727 1.00 77.88 217 ARG A C 1
ATOM 1651 O O . ARG A 1 217 ? 34.330 14.386 24.329 1.00 77.88 217 ARG A O 1
ATOM 1658 N N . PHE A 1 218 ? 32.382 13.300 24.180 1.00 76.31 218 PHE A N 1
ATOM 1659 C CA . PHE A 1 218 ? 31.877 14.066 23.039 1.00 76.31 218 PHE A CA 1
ATOM 1660 C C . PHE A 1 218 ? 31.788 15.576 23.325 1.00 76.31 218 PHE A C 1
ATOM 1662 O O . PHE A 1 218 ? 32.163 16.394 22.481 1.00 76.31 218 PHE A O 1
ATOM 1669 N N . ILE A 1 219 ? 31.320 15.957 24.520 1.00 75.12 219 ILE A N 1
ATOM 1670 C CA . ILE A 1 219 ? 31.252 17.366 24.942 1.00 75.12 219 ILE A CA 1
ATOM 1671 C C . ILE A 1 219 ? 32.659 17.966 25.086 1.00 75.12 219 ILE A C 1
ATOM 1673 O O . ILE A 1 219 ? 32.854 19.130 24.733 1.00 75.12 219 ILE A O 1
ATOM 1677 N N . ALA A 1 220 ? 33.624 17.194 25.596 1.00 75.06 220 ALA A N 1
ATOM 1678 C CA . ALA A 1 220 ? 35.008 17.636 25.760 1.00 75.06 220 ALA A CA 1
ATOM 1679 C C . ALA A 1 220 ? 35.733 17.813 24.412 1.00 75.06 220 ALA A C 1
ATOM 1681 O O . ALA A 1 220 ? 36.411 18.820 24.209 1.00 75.06 220 ALA A O 1
ATOM 1682 N N . ASP A 1 221 ? 35.527 16.883 23.478 1.00 69.44 221 ASP A N 1
ATOM 1683 C CA . ASP A 1 221 ? 36.224 16.841 22.186 1.00 69.44 221 ASP A CA 1
ATOM 1684 C C . ASP A 1 221 ? 35.667 17.858 21.164 1.00 69.44 221 ASP A C 1
ATOM 1686 O O . ASP A 1 221 ? 36.305 18.142 20.150 1.00 69.44 221 ASP A O 1
ATOM 1690 N N . ASN A 1 222 ? 34.506 18.476 21.438 1.00 62.12 222 ASN A N 1
ATOM 1691 C CA . ASN A 1 222 ? 33.851 19.446 20.548 1.00 62.12 222 ASN A CA 1
ATOM 1692 C C . ASN A 1 222 ? 33.713 20.857 21.164 1.00 62.12 222 ASN A C 1
ATOM 1694 O O . ASN A 1 222 ? 32.601 21.373 21.326 1.00 62.12 222 ASN A O 1
ATOM 1698 N N . PRO A 1 223 ? 34.823 21.575 21.433 1.00 55.16 223 PRO A N 1
ATOM 1699 C CA . PRO A 1 223 ? 34.790 22.899 22.063 1.00 55.16 223 PRO A CA 1
ATOM 1700 C C . PRO A 1 223 ? 34.187 24.003 21.173 1.00 55.16 223 PRO A C 1
ATOM 1702 O O . PRO A 1 223 ? 33.800 25.056 21.681 1.00 55.16 223 PRO A O 1
ATOM 1705 N N . LYS A 1 224 ? 34.021 23.779 19.857 1.00 50.84 224 LYS A N 1
ATOM 1706 C CA . LYS A 1 224 ? 33.311 24.704 18.940 1.00 50.84 224 LYS A CA 1
ATOM 1707 C C . LYS A 1 224 ? 31.816 24.852 19.265 1.00 50.84 224 LYS A C 1
ATOM 1709 O O . LYS A 1 224 ? 31.189 25.809 18.828 1.00 50.84 224 LYS A O 1
ATOM 1714 N N . ILE A 1 225 ? 31.270 23.939 20.069 1.00 52.50 225 ILE A N 1
ATOM 1715 C CA . ILE A 1 225 ? 29.918 23.999 20.640 1.00 52.50 225 ILE A CA 1
ATOM 1716 C C . ILE A 1 225 ? 29.876 24.908 21.896 1.00 52.50 225 ILE A C 1
ATOM 1718 O O . ILE A 1 225 ? 28.799 25.290 22.363 1.00 52.50 225 ILE A O 1
ATOM 1722 N N . VAL A 1 226 ? 31.045 25.290 22.430 1.00 51.12 226 VAL A N 1
ATOM 1723 C CA . VAL A 1 226 ? 31.228 25.912 23.753 1.00 51.12 226 VAL A CA 1
ATOM 1724 C C . VAL A 1 226 ? 31.735 27.373 23.690 1.00 51.12 226 VAL A C 1
ATOM 1726 O O . VAL A 1 226 ? 31.476 28.120 24.632 1.00 51.12 226 VAL A O 1
ATOM 1729 N N . GLY A 1 227 ? 32.375 27.830 22.603 1.00 45.19 227 GLY A N 1
ATOM 1730 C CA . GLY A 1 227 ? 32.938 29.195 22.462 1.00 45.19 227 GLY A CA 1
ATOM 1731 C C . GLY A 1 227 ? 32.278 30.087 21.391 1.00 45.19 227 GLY A C 1
ATOM 1732 O O . GLY A 1 227 ? 31.468 29.599 20.608 1.00 45.19 227 GLY A O 1
ATOM 1733 N N . ASP A 1 228 ? 32.626 31.388 21.365 1.00 48.03 228 ASP A N 1
ATOM 1734 C CA . ASP A 1 228 ? 32.056 32.476 20.530 1.00 48.03 228 ASP A CA 1
ATOM 1735 C C . ASP A 1 228 ? 32.194 32.270 19.002 1.00 48.03 228 ASP A C 1
ATOM 1737 O O . ASP A 1 228 ? 32.885 32.997 18.287 1.00 48.03 228 ASP A O 1
ATOM 1741 N N . ALA A 1 229 ? 31.489 31.283 18.455 1.00 44.03 229 ALA A N 1
ATOM 1742 C CA . ALA A 1 229 ? 31.360 31.084 17.020 1.00 44.03 229 ALA A CA 1
ATOM 1743 C C . ALA A 1 229 ? 30.149 31.864 16.478 1.00 44.03 229 ALA A C 1
ATOM 1745 O O . ALA A 1 229 ? 28.988 31.603 16.812 1.00 44.03 229 ALA A O 1
ATOM 1746 N N . ARG A 1 230 ? 30.416 32.835 15.596 1.00 49.88 230 ARG A N 1
ATOM 1747 C CA . ARG A 1 230 ? 29.389 33.562 14.841 1.00 49.88 230 ARG A CA 1
ATOM 1748 C C . ARG A 1 230 ? 28.669 32.596 13.879 1.00 49.88 230 ARG A C 1
ATOM 1750 O O . ARG A 1 230 ? 29.191 32.296 12.813 1.00 49.88 230 ARG A O 1
ATOM 1757 N N . ARG A 1 231 ? 27.423 32.248 14.241 1.00 50.44 231 ARG A N 1
ATOM 1758 C CA . ARG A 1 231 ? 26.318 31.613 13.470 1.00 50.44 231 ARG A CA 1
ATOM 1759 C C . ARG A 1 231 ? 26.075 30.099 13.701 1.00 50.44 231 ARG A C 1
ATOM 1761 O O . ARG A 1 231 ? 26.868 29.246 13.337 1.00 50.44 231 ARG A O 1
ATOM 1768 N N . LYS A 1 232 ? 24.851 29.832 14.191 1.00 47.69 232 LYS A N 1
ATOM 1769 C CA . LYS A 1 232 ? 23.968 28.649 14.028 1.00 47.69 232 LYS A CA 1
ATOM 1770 C C . LYS A 1 232 ? 24.149 27.333 14.815 1.00 47.69 232 LYS A C 1
ATOM 1772 O O . LYS A 1 232 ? 23.289 26.479 14.640 1.00 47.69 232 LYS A O 1
ATOM 1777 N N . ALA A 1 233 ? 25.069 27.176 15.771 1.00 54.44 233 ALA A N 1
ATOM 1778 C CA . ALA A 1 233 ? 24.986 26.028 16.701 1.00 54.44 233 ALA A CA 1
ATOM 1779 C C . ALA A 1 233 ? 25.677 26.270 18.058 1.00 54.44 233 ALA A C 1
ATOM 1781 O O . ALA A 1 233 ? 26.788 25.809 18.287 1.00 54.44 233 ALA A O 1
ATOM 1782 N N . ARG A 1 234 ? 25.021 26.984 18.986 1.00 59.28 234 ARG A N 1
ATOM 1783 C CA . ARG A 1 234 ? 25.510 27.145 20.370 1.00 59.28 234 ARG A CA 1
ATOM 1784 C C . ARG A 1 234 ? 24.730 26.220 21.299 1.00 59.28 234 ARG A C 1
ATOM 1786 O O . ARG A 1 234 ? 23.539 26.452 21.509 1.00 59.28 234 ARG A O 1
ATOM 1793 N N . TRP A 1 235 ? 25.369 25.208 21.890 1.00 61.78 235 TRP A N 1
ATOM 1794 C CA . TRP A 1 235 ? 24.714 24.454 22.964 1.00 61.78 235 TRP A CA 1
ATOM 1795 C C . TRP A 1 235 ? 24.844 25.223 24.271 1.00 61.78 235 TRP A C 1
ATOM 1797 O O . TRP A 1 235 ? 25.929 25.474 24.797 1.00 61.78 235 TRP A O 1
ATOM 1807 N N . THR A 1 236 ? 23.701 25.593 24.830 1.00 70.44 236 THR A N 1
ATOM 1808 C CA . THR A 1 236 ? 23.643 26.191 26.164 1.00 70.44 236 THR A CA 1
ATOM 1809 C C . THR A 1 236 ? 24.025 25.159 27.230 1.00 70.44 236 THR A C 1
ATOM 1811 O O . THR A 1 236 ? 23.996 23.950 26.984 1.00 70.44 236 THR A O 1
ATOM 1814 N N . ALA A 1 237 ? 24.345 25.611 28.449 1.00 71.06 237 ALA A N 1
ATOM 1815 C CA . ALA A 1 237 ? 24.519 24.710 29.597 1.00 71.06 237 ALA A CA 1
ATOM 1816 C C . ALA A 1 237 ? 23.313 23.764 29.757 1.00 71.06 237 ALA A C 1
ATOM 1818 O O . ALA A 1 237 ? 23.485 22.568 29.955 1.00 71.06 237 ALA A O 1
ATOM 1819 N N . LYS A 1 238 ? 22.099 24.280 29.523 1.00 71.88 238 LYS A N 1
ATOM 1820 C CA . LYS A 1 238 ? 20.858 23.498 29.505 1.00 71.88 238 LYS A CA 1
ATOM 1821 C C . LYS A 1 238 ? 20.876 22.369 28.469 1.00 71.88 238 LYS A C 1
ATOM 1823 O O . LYS A 1 238 ? 20.487 21.255 28.795 1.00 71.88 238 LYS A O 1
ATOM 1828 N N . THR A 1 239 ? 21.344 22.636 27.250 1.00 71.62 239 THR A N 1
ATOM 1829 C CA . THR A 1 239 ? 21.395 21.631 26.169 1.00 71.62 239 THR A CA 1
ATOM 1830 C C . THR A 1 239 ? 22.396 20.520 26.502 1.00 71.62 239 THR A C 1
ATOM 1832 O O . THR A 1 239 ? 22.097 19.345 26.317 1.00 71.62 239 THR A O 1
ATOM 1835 N N . ARG A 1 240 ? 23.541 20.875 27.103 1.00 73.75 240 ARG A N 1
ATOM 1836 C CA . ARG A 1 240 ? 24.529 19.906 27.612 1.00 73.75 240 ARG A CA 1
ATOM 1837 C C . ARG A 1 240 ? 23.949 19.029 28.721 1.00 73.75 240 ARG A C 1
ATOM 1839 O O . ARG A 1 240 ? 24.097 17.811 28.684 1.00 73.75 240 ARG A O 1
ATOM 1846 N N . THR A 1 241 ? 23.227 19.627 29.668 1.00 75.69 241 THR A N 1
ATOM 1847 C CA . THR A 1 241 ? 22.552 18.878 30.735 1.00 75.69 241 THR A CA 1
ATOM 1848 C C . THR A 1 241 ? 21.462 17.963 30.183 1.00 75.69 241 THR A C 1
ATOM 1850 O O . THR A 1 241 ? 21.341 16.833 30.643 1.00 75.69 241 THR A O 1
ATOM 1853 N N . GLN A 1 242 ? 20.692 18.403 29.184 1.00 76.88 242 GLN A N 1
ATOM 1854 C CA . GLN A 1 242 ? 19.683 17.568 28.521 1.00 76.88 242 GLN A CA 1
ATOM 1855 C C . GLN A 1 242 ? 20.320 16.372 27.802 1.00 76.88 242 GLN A C 1
ATOM 1857 O O . GLN A 1 242 ? 19.821 15.256 27.928 1.00 76.88 242 GLN A O 1
ATOM 1862 N N . PHE A 1 243 ? 21.452 16.584 27.129 1.00 78.38 243 PHE A N 1
ATOM 1863 C CA . PHE A 1 243 ? 22.209 15.528 26.459 1.00 78.38 243 PHE A CA 1
ATOM 1864 C C . PHE A 1 243 ? 22.758 14.485 27.447 1.00 78.38 243 PHE A C 1
ATOM 1866 O O . PHE A 1 243 ? 22.505 13.291 27.297 1.00 78.38 243 PHE A O 1
ATOM 1873 N N . LEU A 1 244 ? 23.410 14.932 28.526 1.00 80.31 244 LEU A N 1
ATOM 1874 C CA . LEU A 1 244 ? 23.895 14.040 29.587 1.00 80.31 244 LEU A CA 1
ATOM 1875 C C . LEU A 1 244 ? 22.752 13.323 30.316 1.00 80.31 244 LEU A C 1
ATOM 1877 O O . LEU A 1 244 ? 22.879 12.157 30.679 1.00 80.31 244 LEU A O 1
ATOM 1881 N N . SER A 1 245 ? 21.616 13.994 30.516 1.00 76.06 245 SER A N 1
ATOM 1882 C CA . SER A 1 245 ? 20.440 13.380 31.144 1.00 76.06 245 SER A CA 1
ATOM 1883 C C . SER A 1 245 ? 19.858 12.265 30.275 1.00 76.06 245 SER A C 1
ATOM 1885 O O . SER A 1 245 ? 19.471 11.226 30.806 1.00 76.06 245 SER A O 1
ATOM 1887 N N . ALA A 1 246 ? 19.845 12.441 28.949 1.00 72.88 246 ALA A N 1
ATOM 1888 C CA . ALA A 1 246 ? 19.434 11.400 28.012 1.00 72.88 246 ALA A CA 1
ATOM 1889 C C . ALA A 1 246 ? 20.392 10.194 28.045 1.00 72.88 246 ALA A C 1
ATOM 1891 O O . ALA A 1 246 ? 19.929 9.057 28.123 1.00 72.88 246 ALA A O 1
ATOM 1892 N N . ALA A 1 247 ? 21.709 10.431 28.084 1.00 78.25 247 ALA A N 1
ATOM 1893 C CA . ALA A 1 247 ? 22.710 9.366 28.203 1.00 78.25 247 ALA A CA 1
ATOM 1894 C C . ALA A 1 247 ? 22.563 8.564 29.513 1.00 78.25 247 ALA A C 1
ATOM 1896 O O . ALA A 1 247 ? 22.565 7.333 29.496 1.00 78.25 247 ALA A O 1
ATOM 1897 N N . ARG A 1 248 ? 22.312 9.245 30.640 1.00 79.62 248 ARG A N 1
ATOM 1898 C CA . ARG A 1 248 ? 22.050 8.595 31.938 1.00 79.62 248 ARG A CA 1
ATOM 1899 C C . ARG A 1 248 ? 20.762 7.776 31.946 1.00 79.62 248 ARG A C 1
ATOM 1901 O O . ARG A 1 248 ? 20.710 6.710 32.555 1.00 79.62 248 ARG A O 1
ATOM 1908 N N . LEU A 1 249 ? 19.709 8.257 31.283 1.00 74.19 249 LEU A N 1
ATOM 1909 C CA . LEU A 1 249 ? 18.455 7.512 31.143 1.00 74.19 249 LEU A CA 1
ATOM 1910 C C . LEU A 1 249 ? 18.658 6.239 30.305 1.00 74.19 249 LEU A C 1
ATOM 1912 O O . LEU A 1 249 ? 18.079 5.192 30.606 1.00 74.19 249 LEU A O 1
ATOM 1916 N N . LEU A 1 250 ? 19.528 6.315 29.298 1.00 71.31 250 LEU A N 1
ATOM 1917 C CA . LEU A 1 250 ? 19.925 5.175 28.479 1.00 71.31 250 LEU A CA 1
ATOM 1918 C C . LEU A 1 250 ? 20.719 4.139 29.294 1.00 71.31 250 LEU A C 1
ATOM 1920 O O . LEU A 1 250 ? 20.416 2.952 29.252 1.00 71.31 250 LEU A O 1
ATOM 1924 N N . GLU A 1 251 ? 21.662 4.566 30.131 1.00 78.50 251 GLU A N 1
ATOM 1925 C CA . GLU A 1 251 ? 22.352 3.652 31.054 1.00 78.50 251 GLU A CA 1
ATOM 1926 C C . GLU A 1 251 ? 21.423 3.029 32.092 1.00 78.50 251 GLU A C 1
ATOM 1928 O O . GLU A 1 251 ? 21.539 1.842 32.393 1.00 78.50 251 GLU A O 1
ATOM 1933 N N . LYS A 1 252 ? 20.469 3.796 32.627 1.00 74.88 252 LYS A N 1
ATOM 1934 C CA . LYS A 1 252 ? 19.500 3.274 33.596 1.00 74.88 252 LYS A CA 1
ATOM 1935 C C . LYS A 1 252 ? 18.587 2.206 32.984 1.00 74.88 252 LYS A C 1
ATOM 1937 O O . LYS A 1 252 ? 18.187 1.284 33.686 1.00 74.88 252 LYS A O 1
ATOM 1942 N N . SER A 1 253 ? 18.255 2.331 31.698 1.00 69.06 253 SER A N 1
ATOM 1943 C CA . SER A 1 253 ? 17.363 1.399 30.993 1.00 69.06 253 SER A CA 1
ATOM 1944 C C . SER A 1 253 ? 18.074 0.142 30.484 1.00 69.06 253 SER A C 1
ATOM 1946 O O . SER A 1 253 ? 17.478 -0.932 30.508 1.00 69.06 253 SER A O 1
ATOM 1948 N N . TYR A 1 254 ? 19.344 0.240 30.081 1.00 64.06 254 TYR A N 1
ATOM 1949 C CA . TYR A 1 254 ? 20.085 -0.877 29.471 1.00 64.06 254 TYR A CA 1
ATOM 1950 C C . TYR A 1 254 ? 21.233 -1.431 30.335 1.00 64.06 254 TYR A C 1
ATOM 1952 O O . TYR A 1 254 ? 21.885 -2.411 29.959 1.00 64.06 254 TYR A O 1
ATOM 1960 N N . GLY A 1 255 ? 21.451 -0.846 31.514 1.00 66.25 255 GLY A N 1
ATOM 1961 C CA . GLY A 1 255 ? 22.598 -1.107 32.381 1.00 66.25 255 GLY A CA 1
ATOM 1962 C C . GLY A 1 255 ? 23.839 -0.340 31.918 1.00 66.25 255 GLY A C 1
ATOM 1963 O O . GLY A 1 255 ? 23.961 0.009 30.745 1.00 66.25 255 GLY A O 1
ATOM 1964 N N . ALA A 1 256 ? 24.784 -0.098 32.834 1.00 70.00 256 ALA A N 1
ATOM 1965 C CA . ALA A 1 256 ? 26.068 0.566 32.568 1.00 70.00 256 ALA A CA 1
ATOM 1966 C C . ALA A 1 256 ? 27.012 -0.322 31.728 1.00 70.00 256 ALA A C 1
ATOM 1968 O O . ALA A 1 256 ? 28.085 -0.732 32.166 1.00 70.00 256 ALA A O 1
ATOM 1969 N N . ARG A 1 257 ? 26.566 -0.697 30.529 1.00 71.31 257 ARG A N 1
ATOM 1970 C CA . ARG A 1 257 ? 27.269 -1.561 29.584 1.00 71.31 257 ARG A CA 1
ATOM 1971 C C . ARG A 1 257 ? 27.815 -0.728 28.421 1.00 71.31 257 ARG A C 1
ATOM 1973 O O . ARG A 1 257 ? 27.218 0.290 28.073 1.00 71.31 257 ARG A O 1
ATOM 1980 N N . PRO A 1 258 ? 28.913 -1.170 27.787 1.00 71.06 258 PRO A N 1
ATOM 1981 C CA . PRO A 1 258 ? 29.464 -0.492 26.622 1.00 71.06 258 PRO A CA 1
ATOM 1982 C C . PRO A 1 258 ? 28.454 -0.327 25.479 1.00 71.06 258 PRO A C 1
ATOM 1984 O O . PRO A 1 258 ? 27.686 -1.254 25.202 1.00 71.06 258 PRO A O 1
ATOM 1987 N N . ILE A 1 259 ? 28.497 0.808 24.771 1.00 64.50 259 ILE A N 1
ATOM 1988 C CA . ILE A 1 259 ? 27.543 1.178 23.703 1.00 64.50 259 ILE A CA 1
ATOM 1989 C C . ILE A 1 259 ? 27.407 0.080 22.643 1.00 64.50 259 ILE A C 1
ATOM 1991 O O . ILE A 1 259 ? 26.292 -0.234 22.223 1.00 64.50 259 ILE A O 1
ATOM 1995 N N . ARG A 1 260 ? 28.507 -0.596 22.280 1.00 62.34 260 ARG A N 1
ATOM 1996 C CA . ARG A 1 260 ? 28.487 -1.705 21.306 1.00 62.34 260 ARG A CA 1
ATOM 1997 C C . ARG A 1 260 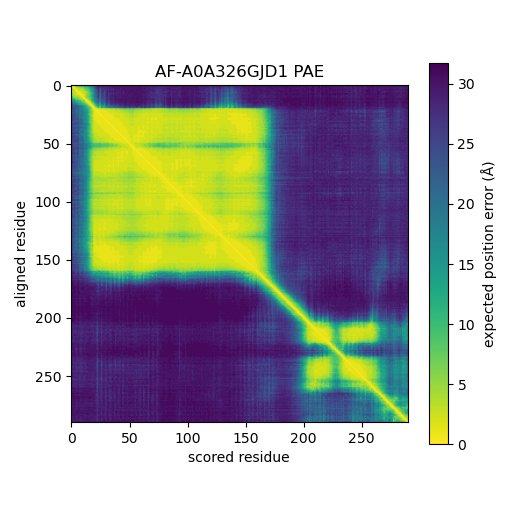? 27.552 -2.857 21.698 1.00 62.34 260 ARG A C 1
ATOM 1999 O O . ARG A 1 260 ? 27.069 -3.583 20.836 1.00 62.34 260 ARG A O 1
ATOM 2006 N N . LEU A 1 261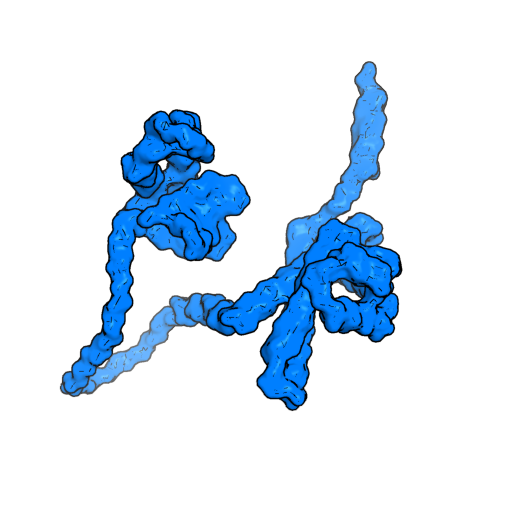 ? 27.306 -3.038 22.996 1.00 55.41 261 LEU A N 1
ATOM 2007 C CA . LEU A 1 261 ? 26.421 -4.073 23.533 1.00 55.41 261 LEU A CA 1
ATOM 2008 C C . LEU A 1 261 ? 24.982 -3.574 23.723 1.00 55.41 261 LEU A C 1
ATOM 2010 O O . LEU A 1 261 ? 24.071 -4.395 23.794 1.00 55.41 261 LEU A O 1
ATOM 2014 N N . VAL A 1 262 ? 24.772 -2.255 23.781 1.00 56.06 262 VAL A N 1
ATOM 2015 C CA . VAL A 1 262 ? 23.439 -1.634 23.852 1.00 56.06 262 VAL A CA 1
ATOM 2016 C C . VAL A 1 262 ? 22.785 -1.608 22.466 1.00 56.06 262 VAL A C 1
ATOM 2018 O O . VAL A 1 262 ? 21.623 -1.985 22.327 1.00 56.06 262 VAL A O 1
ATOM 2021 N N . VAL A 1 263 ? 23.554 -1.271 21.422 1.00 52.22 263 VAL A N 1
ATOM 2022 C CA . VAL A 1 263 ? 23.072 -1.205 20.026 1.00 52.22 263 VAL A CA 1
ATOM 2023 C C . VAL A 1 263 ? 22.583 -2.571 19.519 1.00 52.22 263 VAL A C 1
ATOM 2025 O O . VAL A 1 263 ? 21.583 -2.638 18.813 1.00 52.22 263 VAL A O 1
ATOM 2028 N N . ARG A 1 264 ? 23.200 -3.680 19.955 1.00 46.03 264 ARG A N 1
ATOM 2029 C CA . ARG A 1 264 ? 22.807 -5.045 19.545 1.00 46.03 264 ARG A CA 1
ATOM 2030 C C . ARG A 1 264 ? 21.439 -5.507 20.064 1.00 46.03 264 ARG A C 1
ATOM 2032 O O . ARG A 1 264 ? 20.859 -6.407 19.474 1.00 46.03 264 ARG A O 1
ATOM 2039 N N . LYS A 1 265 ? 20.909 -4.916 21.143 1.00 44.78 265 LYS A N 1
ATOM 2040 C CA . LYS A 1 265 ? 19.559 -5.234 21.655 1.00 44.78 265 LYS A CA 1
ATOM 2041 C C . LYS A 1 265 ? 18.462 -4.322 21.099 1.00 44.78 265 LYS A C 1
ATOM 2043 O O . LYS A 1 265 ? 17.289 -4.616 21.291 1.00 44.78 265 LYS A O 1
ATOM 2048 N N . CYS A 1 266 ? 18.823 -3.232 20.423 1.00 43.41 266 CYS A N 1
ATOM 2049 C CA . CYS A 1 266 ? 17.892 -2.192 19.991 1.00 43.41 266 CYS A CA 1
ATOM 2050 C C . CYS A 1 266 ? 17.892 -2.076 18.457 1.00 43.41 266 CYS A C 1
ATOM 2052 O O . CYS A 1 266 ? 18.195 -1.022 17.907 1.00 43.41 266 CYS A O 1
ATOM 2054 N N . GLY A 1 267 ? 17.570 -3.172 17.764 1.00 38.00 267 GLY A N 1
ATOM 2055 C CA . GLY A 1 267 ? 17.663 -3.307 16.301 1.00 38.00 267 GLY A CA 1
ATOM 2056 C C . GLY A 1 267 ? 16.685 -2.474 15.458 1.00 38.00 267 GLY A C 1
ATOM 2057 O O . GLY A 1 267 ? 16.588 -2.701 14.259 1.00 38.00 267 GLY A O 1
ATOM 2058 N N . SER A 1 268 ? 15.943 -1.527 16.037 1.00 39.91 268 SER A N 1
ATOM 2059 C CA . SER A 1 268 ? 14.906 -0.785 15.298 1.00 39.91 268 SER A CA 1
ATOM 2060 C C . SER A 1 268 ? 14.734 0.691 15.668 1.00 39.91 268 SER A C 1
ATOM 2062 O O . SER A 1 268 ? 14.003 1.388 14.976 1.00 39.91 268 SER A O 1
ATOM 2064 N N . ALA A 1 269 ? 15.418 1.210 16.695 1.00 36.97 269 ALA A N 1
ATOM 2065 C CA . ALA A 1 269 ? 15.234 2.603 17.139 1.00 36.97 269 ALA A CA 1
ATOM 2066 C C . ALA A 1 269 ? 16.378 3.556 16.743 1.00 36.97 269 ALA A C 1
ATOM 2068 O O . ALA A 1 269 ? 16.317 4.745 17.054 1.00 36.97 269 ALA A O 1
ATOM 2069 N N . TRP A 1 270 ? 17.417 3.041 16.082 1.00 41.50 270 TRP A N 1
ATOM 2070 C CA . TRP A 1 270 ? 18.666 3.762 15.852 1.00 41.50 270 TRP A CA 1
ATOM 2071 C C . TRP A 1 270 ? 19.146 3.527 14.423 1.00 41.50 270 TRP A C 1
ATOM 2073 O O . TRP A 1 270 ? 19.625 2.446 14.086 1.00 41.50 270 TRP A O 1
ATOM 2083 N N . LYS A 1 271 ? 18.994 4.540 13.567 1.00 39.88 271 LYS A N 1
ATOM 2084 C CA . LYS A 1 271 ? 19.496 4.518 12.189 1.00 39.88 271 LYS A CA 1
ATOM 2085 C C . LYS A 1 271 ? 20.818 5.282 12.143 1.00 39.88 271 LYS A C 1
ATOM 2087 O O . LYS A 1 271 ? 20.898 6.400 12.648 1.00 39.88 271 LYS A O 1
ATOM 2092 N N . ARG A 1 272 ? 21.853 4.665 11.571 1.00 39.34 272 ARG A N 1
ATOM 2093 C CA . ARG A 1 272 ? 23.130 5.324 11.264 1.00 39.34 272 ARG A CA 1
ATOM 2094 C C . ARG A 1 272 ? 22.909 6.178 10.019 1.00 39.34 272 ARG A C 1
ATOM 2096 O O . ARG A 1 272 ? 22.485 5.639 8.998 1.00 39.34 272 ARG A O 1
ATOM 2103 N N . ASP A 1 273 ? 23.142 7.483 10.111 1.00 40.94 273 ASP A N 1
ATOM 2104 C CA . ASP A 1 273 ? 23.015 8.366 8.951 1.00 40.94 273 ASP A CA 1
ATOM 2105 C C . ASP A 1 273 ? 24.281 8.228 8.074 1.00 40.94 273 ASP A C 1
ATOM 2107 O O . ASP A 1 273 ? 25.379 8.515 8.573 1.00 40.94 273 ASP A O 1
ATOM 2111 N N . PRO A 1 274 ? 24.195 7.754 6.811 1.00 38.12 274 PRO A N 1
ATOM 2112 C CA . PRO A 1 274 ? 25.372 7.346 6.032 1.00 38.12 274 PRO A CA 1
ATOM 2113 C C . PRO A 1 274 ? 26.351 8.479 5.690 1.00 38.12 274 PRO A C 1
ATOM 2115 O O . PRO A 1 274 ? 27.448 8.204 5.219 1.00 38.12 274 PRO A O 1
ATOM 2118 N N . GLY A 1 275 ? 25.976 9.741 5.922 1.00 39.12 275 GLY A N 1
ATOM 2119 C CA . GLY A 1 275 ? 26.806 10.910 5.617 1.00 39.12 275 GLY A CA 1
ATOM 2120 C C . GLY A 1 275 ? 27.347 11.684 6.823 1.00 39.12 275 GLY A C 1
ATOM 2121 O O . GLY A 1 275 ? 28.074 12.649 6.609 1.00 39.12 275 GLY A O 1
ATOM 2122 N N . SER A 1 276 ? 26.996 11.333 8.070 1.00 41.28 276 SER A N 1
ATOM 2123 C CA . SER A 1 276 ? 27.276 12.221 9.218 1.00 41.28 276 SER A CA 1
ATOM 2124 C C . SER A 1 276 ? 27.891 11.562 10.457 1.00 41.28 276 SER A C 1
ATOM 2126 O O . SER A 1 276 ? 28.182 12.276 11.414 1.00 41.28 276 SER A O 1
ATOM 2128 N N . GLY A 1 277 ? 28.030 10.234 10.497 1.00 39.69 277 GLY A N 1
ATOM 2129 C CA . GLY A 1 277 ? 28.528 9.526 11.686 1.00 39.69 277 GLY A CA 1
ATOM 2130 C C . GLY A 1 277 ? 27.595 9.590 12.907 1.00 39.69 277 GLY A C 1
ATOM 2131 O O . GLY A 1 277 ? 27.921 9.076 13.963 1.00 39.69 277 GLY A O 1
ATOM 2132 N N . VAL A 1 278 ? 26.403 10.179 12.815 1.00 40.09 278 VAL A N 1
ATOM 2133 C CA . VAL A 1 278 ? 25.509 10.367 13.970 1.00 40.09 278 VAL A CA 1
ATOM 2134 C C . VAL A 1 278 ? 24.533 9.193 14.096 1.00 40.09 278 VAL A C 1
ATOM 2136 O O . VAL A 1 278 ? 24.010 8.692 13.098 1.00 40.09 278 VAL A O 1
ATOM 2139 N N . ILE A 1 279 ? 24.255 8.779 15.337 1.00 44.34 279 ILE A N 1
ATOM 2140 C CA . ILE A 1 279 ? 23.167 7.855 15.677 1.00 44.34 279 ILE A CA 1
ATOM 2141 C C . ILE A 1 279 ? 22.033 8.664 16.333 1.00 44.34 279 ILE A C 1
ATOM 2143 O O . ILE A 1 279 ? 22.236 9.352 17.337 1.00 44.34 279 ILE A O 1
ATOM 2147 N N . GLY A 1 280 ? 20.830 8.602 15.754 1.00 42.69 280 GLY A N 1
ATOM 2148 C CA . GLY A 1 280 ? 19.645 9.322 16.237 1.00 42.69 280 GLY A CA 1
ATOM 2149 C C . GLY A 1 280 ? 18.545 8.412 16.786 1.00 42.69 280 GLY A C 1
ATOM 2150 O O . GLY A 1 280 ? 18.350 7.314 16.268 1.00 42.69 280 GLY A O 1
ATOM 2151 N N . VAL A 1 281 ? 17.810 8.894 17.801 1.00 39.28 281 VAL A N 1
ATOM 2152 C CA . VAL A 1 281 ? 16.507 8.343 18.228 1.00 39.28 281 VAL A CA 1
ATOM 2153 C C . VAL A 1 281 ? 15.412 9.077 17.474 1.00 39.28 281 VAL A C 1
ATOM 2155 O O . VAL A 1 281 ? 15.424 10.306 17.433 1.00 39.28 281 VAL A O 1
ATOM 2158 N N . GLU A 1 282 ? 14.405 8.354 16.990 1.00 38.91 282 GLU A N 1
ATOM 2159 C CA . GLU A 1 282 ? 13.259 8.906 16.250 1.00 38.91 282 GLU A CA 1
ATOM 2160 C C . GLU A 1 282 ? 12.512 10.053 16.977 1.00 38.91 282 GLU A C 1
ATOM 2162 O O . GLU A 1 282 ? 11.817 10.839 16.337 1.00 38.91 282 GLU A O 1
ATOM 2167 N N . LYS A 1 283 ? 12.683 10.204 18.304 1.00 40.53 283 LYS A N 1
ATOM 2168 C CA . LYS A 1 283 ? 12.200 11.349 19.109 1.00 40.53 283 LYS A CA 1
ATOM 2169 C C . LYS A 1 283 ? 13.139 11.738 20.270 1.00 40.53 283 LYS A C 1
ATOM 2171 O O . LYS A 1 283 ? 12.679 11.961 21.388 1.00 40.53 283 LYS A O 1
ATOM 2176 N N . GLY A 1 284 ? 14.452 11.809 20.046 1.00 35.06 284 GLY A N 1
ATOM 2177 C CA . GLY A 1 284 ? 15.425 12.192 21.086 1.00 35.06 284 GLY A CA 1
ATOM 2178 C C . GLY A 1 284 ? 16.687 12.863 20.531 1.00 35.06 284 GLY A C 1
ATOM 2179 O O . GLY A 1 284 ? 16.923 12.798 19.326 1.00 35.06 284 GLY A O 1
ATOM 2180 N N . PRO A 1 285 ? 17.485 13.550 21.376 1.00 36.19 285 PRO A N 1
ATOM 2181 C CA . PRO A 1 2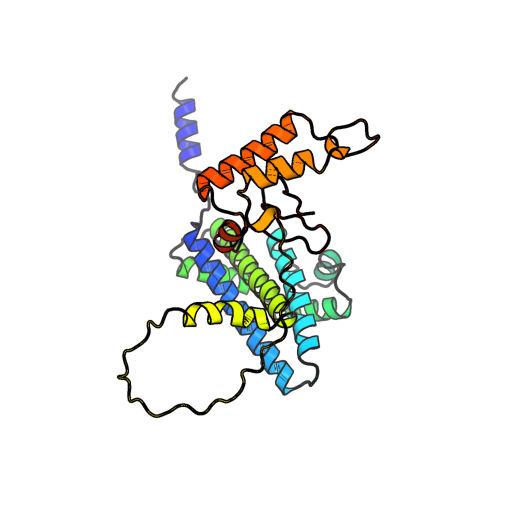85 ? 18.635 14.322 20.914 1.00 36.19 285 PRO A CA 1
ATOM 2182 C C . PRO A 1 285 ? 19.684 13.423 20.244 1.00 36.19 285 PRO A C 1
ATOM 2184 O O . PRO A 1 285 ? 20.029 12.360 20.756 1.00 36.19 285 PRO A O 1
ATOM 2187 N N . LEU A 1 286 ? 20.171 13.881 19.091 1.00 42.78 286 LEU A N 1
ATOM 2188 C CA . LEU A 1 286 ? 21.151 13.207 18.240 1.00 42.78 286 LEU A CA 1
ATOM 2189 C C . LEU A 1 286 ? 22.519 13.106 18.938 1.00 42.78 286 LEU A C 1
ATOM 2191 O O . LEU A 1 286 ? 23.027 14.121 19.418 1.00 42.78 286 LEU A O 1
ATOM 2195 N N . ILE A 1 287 ? 23.121 11.910 18.970 1.00 38.69 287 ILE A N 1
ATOM 2196 C CA . ILE A 1 287 ? 24.471 11.665 19.511 1.00 38.69 287 ILE A CA 1
ATOM 2197 C C . ILE A 1 287 ? 25.443 11.510 18.331 1.00 38.69 287 ILE A C 1
ATOM 2199 O O . ILE A 1 287 ? 25.312 10.544 17.573 1.00 38.69 287 ILE A O 1
ATOM 2203 N N . PRO A 1 288 ? 26.410 12.422 18.137 1.00 37.94 288 PRO A N 1
ATOM 2204 C CA . PRO A 1 288 ? 27.367 12.295 17.039 1.00 37.94 288 PRO A CA 1
ATOM 2205 C C . PRO A 1 288 ? 28.477 11.292 17.366 1.00 37.94 288 PRO A C 1
ATOM 2207 O O . PRO A 1 288 ? 29.018 11.322 18.471 1.00 37.94 288 PRO A O 1
ATOM 2210 N N . LEU A 1 289 ? 28.835 10.438 16.402 1.00 32.94 289 LEU A N 1
ATOM 2211 C CA . LEU A 1 289 ? 30.116 9.726 16.391 1.00 32.94 289 LEU A CA 1
ATOM 2212 C C . LEU A 1 289 ? 31.048 10.496 15.445 1.00 32.94 289 LEU A C 1
ATOM 2214 O O . LEU A 1 289 ? 30.649 10.823 14.325 1.00 32.94 289 LEU A O 1
ATOM 2218 N N . VAL A 1 290 ? 32.247 10.825 15.929 1.00 34.22 290 VAL A N 1
ATOM 2219 C CA . VAL A 1 290 ? 33.363 11.366 15.133 1.00 34.22 290 VAL A CA 1
ATOM 2220 C C . VAL A 1 290 ? 34.288 10.215 14.782 1.00 34.22 290 VAL A C 1
ATOM 2222 O O . VAL A 1 290 ? 34.566 9.418 15.709 1.00 34.22 290 VAL A O 1
#

Radius of gyration: 27.68 Å; Cα contacts (8 Å, |Δi|>4): 228; chains: 1; bounding box: 78×75×59 Å

pLDDT: mean 73.16, std 23.46, range [30.2, 98.44]

Sequence (290 aa):
MTAKSETLKMTLGQDGGAASLTTTQKAGIFRRAMEEMRDHLELVHVGFQRTDPNATFLIEGLVGIYEAMLRDFVVNGVPTNVGSREHVEARFPSLTDDQKETLIDFFADRPDWRDRSLDKAACDLRASGVCETADNLDIARKVNLEGRLAAALEYRRRLVDPATMWTGMIDDRAASGPMPFAAVAAVPAAVATTAPPPESQVAEPWASMTPTQAAERFIADNPKIVGDARRKARWTAKTRTQFLSAARLLEKSYGARPIRLVVRKCGSAWKRDPGSGVIGVEKGPLIPLV

Nearest PDB structures (foldseek):
  1qu7-assembly1_B  TM=1.767E-01  e=3.572E+00  Escherichia coli

Secondary structure (DSSP, 8-state):
--HHHHHHHHHHHHS-------HHHHHHHHHHHHHHHHHHHHHHHHHHHHH-TTHHHHHHHHHHHHHHHHHHHHHH---TTTT-HHHHHHH-TTS-HHHHHHHHHHHHT-TTHHHHHHHHHHHHHHHTT----HHHHHHHHHHHHHHHHHHHHHHHHHHH-GGGGTTTTSGGGGG-PPP-PPP-----------PPPPP-----GGGGS-HHHHHHHHHHH-GGGTS--SSS----HHHHHHHHHHHHHHHHHH-S--HHHHHTT-TTSEEEPTTT-EEEETTEEEEE--